Protein AF-A0A524PKX9-F1 (afdb_monomer)

pLDDT: mean 79.68, std 20.18, range [34.0, 98.69]

Mean predicted aligned error: 11.37 Å

Structure (mmCIF, N/CA/C/O backbone):
data_AF-A0A524PKX9-F1
#
_entry.id   AF-A0A524PKX9-F1
#
loop_
_atom_site.group_PDB
_atom_site.id
_atom_site.type_symbol
_atom_site.label_atom_id
_atom_site.label_alt_id
_atom_site.label_comp_id
_atom_site.label_asym_id
_atom_site.label_entity_id
_atom_site.label_seq_id
_atom_site.pdbx_PDB_ins_code
_atom_site.Cartn_x
_atom_site.Cartn_y
_atom_site.Cartn_z
_atom_site.occupancy
_atom_site.B_iso_or_equiv
_atom_site.auth_seq_id
_atom_site.auth_comp_id
_atom_site.auth_asym_id
_atom_site.auth_atom_id
_atom_site.pdbx_PDB_model_num
ATOM 1 N N . MET A 1 1 ? -18.304 6.815 53.676 1.00 39.59 1 MET A N 1
ATOM 2 C CA . MET A 1 1 ? -16.912 6.348 53.510 1.00 39.59 1 MET A CA 1
ATOM 3 C C . MET A 1 1 ? -16.507 6.595 52.067 1.00 39.59 1 MET A C 1
ATOM 5 O O . MET A 1 1 ? -16.960 5.885 51.183 1.00 39.59 1 MET A O 1
ATOM 9 N N . GLN A 1 2 ? -15.767 7.681 51.841 1.00 36.88 2 GLN A N 1
ATOM 10 C CA . GLN A 1 2 ? -15.088 7.990 50.581 1.00 36.88 2 GLN A CA 1
ATOM 11 C C . GLN A 1 2 ? -13.836 7.121 50.473 1.00 36.88 2 GLN A C 1
ATOM 13 O O . GLN A 1 2 ? -13.023 7.148 51.393 1.00 36.88 2 GLN A O 1
ATOM 18 N N . THR A 1 3 ? -13.634 6.446 49.344 1.00 37.59 3 THR A N 1
ATOM 19 C CA . THR A 1 3 ? -12.311 5.946 48.946 1.00 37.59 3 THR A CA 1
ATOM 20 C C . THR A 1 3 ? -12.134 6.052 47.430 1.00 37.59 3 THR A C 1
ATOM 22 O O . THR A 1 3 ? -12.772 5.333 46.670 1.00 37.59 3 THR A O 1
ATOM 25 N N . GLN A 1 4 ? -11.234 6.968 47.056 1.00 36.19 4 GLN A N 1
ATOM 26 C CA . GLN A 1 4 ? -10.283 6.905 45.937 1.00 36.19 4 GLN A CA 1
ATOM 27 C C . GLN A 1 4 ? -10.816 6.949 44.490 1.00 36.19 4 GLN A C 1
ATOM 29 O O . GLN A 1 4 ? -10.890 5.960 43.769 1.00 36.19 4 GLN A O 1
ATOM 34 N N . HIS A 1 5 ? -11.051 8.182 44.033 1.00 37.12 5 HIS A N 1
ATOM 35 C CA . HIS A 1 5 ? -10.968 8.611 42.630 1.00 37.12 5 HIS A CA 1
ATOM 36 C C . HIS A 1 5 ? -9.881 9.691 42.495 1.00 37.12 5 HIS A C 1
ATOM 38 O O . HIS A 1 5 ? -10.136 10.839 42.147 1.00 37.12 5 HIS A O 1
ATOM 44 N N . GLY A 1 6 ? -8.651 9.337 42.852 1.00 37.56 6 GLY A N 1
ATOM 45 C CA . GLY A 1 6 ? -7.500 10.221 42.724 1.00 37.56 6 GLY A CA 1
ATOM 46 C C . GLY A 1 6 ? -6.259 9.372 42.557 1.00 37.56 6 GLY A C 1
ATOM 47 O O . GLY A 1 6 ? -5.876 8.728 43.522 1.00 37.56 6 GLY A O 1
ATOM 48 N N . ASP A 1 7 ? -5.767 9.282 41.316 1.00 34.00 7 ASP A N 1
ATOM 49 C CA . ASP A 1 7 ? -4.347 9.123 40.937 1.00 34.00 7 ASP A CA 1
ATOM 50 C C . ASP A 1 7 ? -4.196 8.687 39.463 1.00 34.00 7 ASP A C 1
ATOM 52 O O . ASP A 1 7 ? -3.572 7.683 39.137 1.00 34.00 7 ASP A O 1
ATOM 56 N N . LEU A 1 8 ? -4.759 9.469 38.530 1.00 35.81 8 LEU A N 1
ATOM 57 C CA . LEU A 1 8 ? -4.414 9.396 37.095 1.00 35.81 8 LEU A CA 1
ATOM 58 C C . LEU A 1 8 ? -3.802 10.705 36.557 1.00 35.81 8 LEU A C 1
ATOM 60 O O . LEU A 1 8 ? -3.539 10.822 35.366 1.00 35.81 8 LEU A O 1
ATOM 64 N N . LEU A 1 9 ? -3.528 11.689 37.424 1.00 36.25 9 LEU A N 1
ATOM 65 C CA . LEU A 1 9 ? -2.965 12.997 37.045 1.00 36.25 9 LEU A CA 1
ATOM 66 C C . LEU A 1 9 ? -1.502 13.188 37.472 1.00 36.25 9 LEU A C 1
ATOM 68 O O . LEU A 1 9 ? -1.053 14.311 37.683 1.00 36.25 9 LEU A O 1
ATOM 72 N N . ALA A 1 10 ? -0.741 12.099 37.571 1.00 36.53 10 ALA A N 1
ATOM 73 C CA . ALA A 1 10 ? 0.694 12.146 37.841 1.00 36.53 10 ALA A CA 1
ATOM 74 C C . ALA A 1 10 ? 1.527 11.626 36.655 1.00 36.53 10 ALA A C 1
ATOM 76 O O . ALA A 1 10 ? 2.550 10.974 36.849 1.00 36.53 10 ALA A O 1
ATOM 77 N N . GLU A 1 11 ? 1.137 11.926 35.409 1.00 40.28 11 GLU A N 1
ATOM 78 C CA . GLU A 1 11 ? 2.111 11.889 34.313 1.00 40.28 11 GLU A CA 1
ATOM 79 C C . GLU A 1 11 ? 3.040 13.103 34.452 1.00 40.28 11 GLU A C 1
ATOM 81 O O . GLU A 1 11 ? 2.686 14.251 34.194 1.00 40.28 11 GLU A O 1
ATOM 86 N N . THR A 1 12 ? 4.243 12.827 34.947 1.00 38.19 12 THR A N 1
ATOM 87 C CA . THR A 1 12 ? 5.342 13.759 35.218 1.00 38.19 12 THR A CA 1
ATOM 88 C C . THR A 1 12 ? 5.480 14.903 34.187 1.00 38.19 12 THR A C 1
ATOM 90 O O . THR A 1 12 ? 5.695 14.623 33.003 1.00 38.19 12 THR A O 1
ATOM 93 N N . PRO A 1 13 ? 5.526 16.185 34.611 1.00 42.34 13 PRO A N 1
ATOM 94 C CA . PRO A 1 13 ? 5.713 17.350 33.729 1.00 42.34 13 PRO A CA 1
ATOM 95 C C . PRO A 1 13 ? 7.101 17.432 33.055 1.00 42.34 13 PRO A C 1
ATOM 97 O O . PRO A 1 13 ? 7.385 18.378 32.324 1.00 42.34 13 PRO A O 1
ATOM 100 N N . GLN A 1 14 ? 7.978 16.444 33.269 1.00 44.09 14 GLN A N 1
ATOM 101 C CA . GLN A 1 14 ? 9.348 16.419 32.746 1.00 44.09 14 GLN A CA 1
ATOM 102 C C . GLN A 1 14 ? 9.483 15.875 31.311 1.00 44.09 14 GLN A C 1
ATOM 104 O O . GLN A 1 14 ? 10.519 16.096 30.691 1.00 44.09 14 GLN A O 1
ATOM 109 N N . ARG A 1 15 ? 8.466 15.205 30.741 1.00 44.97 15 ARG A N 1
ATOM 110 C CA . ARG A 1 15 ? 8.526 14.676 29.354 1.00 44.97 15 ARG A CA 1
ATOM 111 C C . ARG A 1 15 ? 8.045 15.663 28.283 1.00 44.97 15 ARG A C 1
ATOM 113 O O . ARG A 1 15 ? 8.373 15.508 27.110 1.00 44.97 15 ARG A O 1
ATOM 120 N N . LEU A 1 16 ? 7.314 16.699 28.691 1.00 42.78 16 LEU A N 1
ATOM 121 C CA . LEU A 1 16 ? 6.700 17.694 27.806 1.00 42.78 16 LEU A CA 1
ATOM 122 C C . LEU A 1 16 ? 7.718 18.500 26.961 1.00 42.78 16 LEU A C 1
ATOM 124 O O . LEU A 1 16 ? 7.490 18.660 25.762 1.00 42.78 16 LEU A O 1
ATOM 128 N N . PRO A 1 17 ? 8.864 18.952 27.514 1.00 42.62 17 PRO A N 1
ATOM 129 C CA . PRO A 1 17 ? 9.876 19.689 26.750 1.00 42.62 17 PRO A CA 1
ATOM 130 C C . PRO A 1 17 ? 10.556 18.883 25.643 1.00 42.62 17 PRO A C 1
ATOM 132 O O . PRO A 1 17 ? 10.912 19.429 24.603 1.00 42.62 17 PRO A O 1
ATOM 135 N N . VAL A 1 18 ? 10.751 17.586 25.886 1.00 42.91 18 VAL A N 1
ATOM 136 C CA . VAL A 1 18 ? 11.495 16.675 25.003 1.00 42.91 18 VAL A CA 1
ATOM 137 C C . VAL A 1 18 ? 10.651 16.276 23.788 1.00 42.91 18 VAL A C 1
ATOM 139 O O . VAL A 1 18 ? 11.174 16.066 22.699 1.00 42.91 18 VAL A O 1
ATOM 142 N N . LEU A 1 19 ? 9.329 16.208 23.953 1.00 44.22 19 LEU A N 1
ATOM 143 C CA . LEU A 1 19 ? 8.396 15.901 22.866 1.00 44.22 19 LEU A CA 1
ATOM 144 C C . LEU A 1 19 ? 8.107 17.134 21.991 1.00 44.22 19 LEU A C 1
ATOM 146 O O . LEU A 1 19 ? 8.048 17.023 20.766 1.00 44.22 19 LEU A O 1
ATOM 150 N N . LEU A 1 20 ? 8.029 18.322 22.605 1.00 45.47 20 LEU A N 1
ATOM 151 C CA . LEU A 1 20 ? 7.952 19.612 21.906 1.00 45.47 20 LEU A CA 1
ATOM 152 C C . LEU A 1 20 ? 9.174 19.865 21.014 1.00 45.47 20 LEU A C 1
ATOM 154 O O . LEU A 1 20 ? 9.021 20.331 19.883 1.00 45.47 20 LEU A O 1
ATOM 158 N N . SER A 1 21 ? 10.377 19.533 21.493 1.00 45.19 21 SER A N 1
ATOM 159 C CA . SER A 1 21 ? 11.602 19.690 20.708 1.00 45.19 21 SER A CA 1
ATOM 160 C C . SER A 1 21 ? 11.677 18.702 19.543 1.00 45.19 21 SER A C 1
ATOM 162 O O . SER A 1 21 ? 12.098 19.090 18.460 1.00 45.19 21 SER A O 1
ATOM 164 N N . ALA A 1 22 ? 11.194 17.466 19.698 1.00 44.94 22 ALA A N 1
ATOM 165 C CA . ALA A 1 22 ? 11.189 16.475 18.619 1.00 44.94 22 ALA A CA 1
ATOM 166 C C . ALA A 1 22 ? 10.244 16.844 17.456 1.00 44.94 22 ALA A C 1
ATOM 168 O O . ALA A 1 22 ? 10.625 16.739 16.290 1.00 44.94 22 ALA A O 1
ATOM 169 N N . PHE A 1 23 ? 9.025 17.315 17.750 1.00 48.88 23 PHE A N 1
ATOM 170 C CA . PHE A 1 23 ? 8.072 17.757 16.719 1.00 48.88 23 PHE A CA 1
ATOM 171 C C . PHE A 1 23 ? 8.562 19.007 15.977 1.00 48.88 23 PHE A C 1
ATOM 173 O O . PHE A 1 23 ? 8.523 19.066 14.746 1.00 48.88 23 PHE A O 1
ATOM 180 N N . ALA A 1 24 ? 9.079 19.989 16.718 1.00 49.41 24 ALA A N 1
ATOM 181 C CA . ALA A 1 24 ? 9.608 21.207 16.126 1.00 49.41 24 ALA A CA 1
ATOM 182 C C . ALA A 1 24 ? 10.908 20.945 15.329 1.00 49.41 24 ALA A C 1
ATOM 184 O O . ALA A 1 24 ? 11.055 21.498 14.241 1.00 49.41 24 ALA A O 1
ATOM 185 N N . ALA A 1 25 ? 11.784 20.032 15.777 1.00 47.22 25 ALA A N 1
ATOM 186 C CA . ALA A 1 25 ? 12.952 19.586 15.008 1.00 47.22 25 ALA A CA 1
ATOM 187 C C . ALA A 1 25 ? 12.564 18.998 13.644 1.00 47.22 25 ALA A C 1
ATOM 189 O O . ALA A 1 25 ? 13.207 19.308 12.644 1.00 47.22 25 ALA A O 1
ATOM 190 N N . GLY A 1 26 ? 11.492 18.198 13.589 1.00 48.66 26 GLY A N 1
ATOM 191 C CA . GLY A 1 26 ? 10.970 17.639 12.341 1.00 48.66 26 GLY A CA 1
ATOM 192 C C . GLY A 1 26 ? 10.561 18.729 11.350 1.00 48.66 26 GLY A C 1
ATOM 193 O O . GLY A 1 26 ? 11.096 18.781 10.244 1.00 48.66 26 GLY A O 1
ATOM 194 N N . ILE A 1 27 ? 9.688 19.652 11.769 1.00 53.09 27 ILE A N 1
ATOM 195 C CA . ILE A 1 27 ? 9.180 20.751 10.924 1.00 53.09 27 ILE A CA 1
ATOM 196 C C . ILE A 1 27 ? 10.313 21.644 10.403 1.00 53.09 27 ILE A C 1
ATOM 198 O O . ILE A 1 27 ? 10.291 22.078 9.255 1.00 53.09 27 ILE A O 1
ATOM 202 N N . LEU A 1 28 ? 11.329 21.912 11.218 1.00 52.06 28 LEU A N 1
ATOM 203 C CA . LEU A 1 28 ? 12.431 22.785 10.816 1.00 52.06 28 LEU A CA 1
ATOM 204 C C . LEU A 1 28 ? 13.446 22.104 9.919 1.00 52.06 28 LEU A C 1
ATOM 206 O O . LEU A 1 28 ? 13.988 22.758 9.033 1.00 52.06 28 LEU A O 1
ATOM 210 N N . LEU A 1 29 ? 13.656 20.800 10.089 1.00 53.28 29 LEU A N 1
ATOM 211 C CA . LEU A 1 29 ? 14.372 20.011 9.097 1.00 53.28 29 LEU A CA 1
ATOM 212 C C . LEU A 1 29 ? 13.608 20.037 7.759 1.00 53.28 29 LEU A C 1
ATOM 214 O O . LEU A 1 29 ? 14.227 20.152 6.711 1.00 53.28 29 LEU A O 1
ATOM 218 N N . ALA A 1 30 ? 12.269 20.028 7.796 1.00 52.34 30 ALA A N 1
ATOM 219 C CA . ALA A 1 30 ? 11.394 20.109 6.618 1.00 52.34 30 ALA A CA 1
ATOM 220 C C . ALA A 1 30 ? 11.606 21.419 5.858 1.00 52.34 30 ALA A C 1
ATOM 222 O O . ALA A 1 30 ? 11.889 21.420 4.665 1.00 52.34 30 ALA A O 1
ATOM 223 N N . ILE A 1 31 ? 11.528 22.531 6.591 1.00 53.31 31 ILE A N 1
ATOM 224 C CA . ILE A 1 31 ? 11.690 23.885 6.058 1.00 53.31 31 ILE A CA 1
ATOM 225 C C . ILE A 1 31 ? 13.132 24.109 5.583 1.00 53.31 31 ILE A C 1
ATOM 227 O O . ILE A 1 31 ? 13.347 24.705 4.534 1.00 53.31 31 ILE A O 1
ATOM 231 N N . SER A 1 32 ? 14.132 23.610 6.316 1.00 49.41 32 SER A N 1
ATOM 232 C CA . SER A 1 32 ? 15.540 23.736 5.923 1.00 49.41 32 SER A CA 1
ATOM 233 C C . SER A 1 32 ? 15.869 22.974 4.639 1.00 49.41 32 SER A C 1
ATOM 235 O O . SER A 1 32 ? 16.772 23.393 3.922 1.00 49.41 32 SER A O 1
ATOM 237 N N . LEU A 1 33 ? 15.175 21.867 4.362 1.00 51.38 33 LEU A N 1
ATOM 238 C CA . LEU A 1 33 ? 15.375 21.059 3.156 1.00 51.38 33 LEU A CA 1
ATOM 239 C C . LEU A 1 33 ? 14.573 21.590 1.960 1.00 51.38 33 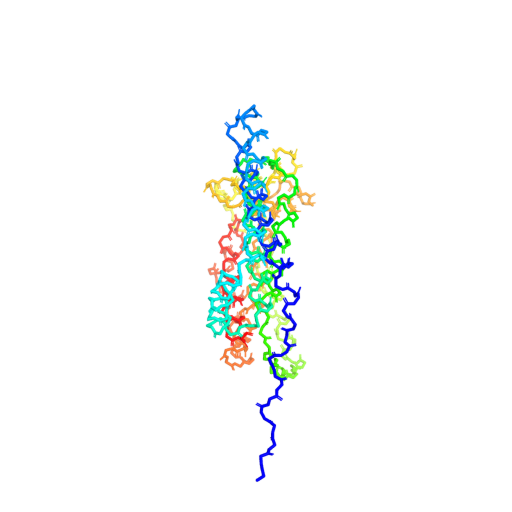LEU A C 1
ATOM 241 O O . LEU A 1 33 ? 15.047 21.508 0.832 1.00 51.38 33 LEU A O 1
ATOM 245 N N . ASP A 1 34 ? 13.403 22.187 2.199 1.00 49.75 34 ASP A N 1
ATOM 246 C CA . ASP A 1 34 ? 12.595 22.843 1.161 1.00 49.75 34 ASP A CA 1
ATOM 247 C C . ASP A 1 34 ? 13.245 24.142 0.650 1.00 49.75 34 ASP A C 1
ATOM 249 O O . ASP A 1 34 ? 13.254 24.430 -0.544 1.00 49.75 34 ASP A O 1
ATOM 253 N N . LEU A 1 35 ? 13.885 24.908 1.540 1.00 48.34 35 LEU A N 1
ATOM 254 C CA . LEU A 1 35 ? 14.583 26.145 1.170 1.00 48.34 35 LEU A CA 1
ATOM 255 C C . LEU A 1 35 ? 15.869 25.906 0.359 1.00 48.34 35 LEU A C 1
ATOM 257 O O . LEU A 1 35 ? 16.284 26.797 -0.384 1.00 48.34 35 LEU A O 1
ATOM 261 N N . ASP A 1 36 ? 16.475 24.718 0.454 1.00 47.22 36 ASP A N 1
ATOM 262 C CA . ASP A 1 36 ? 17.626 24.309 -0.368 1.00 47.22 36 ASP A CA 1
ATOM 263 C C . ASP A 1 36 ? 17.236 24.112 -1.852 1.00 47.22 36 ASP A C 1
ATOM 265 O O . ASP A 1 36 ? 18.063 24.269 -2.751 1.00 47.22 36 ASP A O 1
ATOM 269 N N . GLN A 1 37 ? 15.944 23.884 -2.143 1.00 49.69 37 GLN A N 1
ATOM 270 C CA . GLN A 1 37 ? 15.430 23.663 -3.503 1.00 49.69 37 GLN A CA 1
ATOM 271 C C . GLN A 1 37 ? 15.479 24.899 -4.419 1.00 49.69 37 GLN A C 1
ATOM 273 O O . GLN A 1 37 ? 15.402 24.753 -5.638 1.00 49.69 37 GLN A O 1
ATOM 278 N N . GLN A 1 38 ? 15.602 26.119 -3.881 1.00 52.88 38 GLN A N 1
ATOM 279 C CA . GLN A 1 38 ? 15.479 27.361 -4.668 1.00 52.88 38 GLN A CA 1
ATOM 280 C C . GLN A 1 38 ? 16.818 27.957 -5.150 1.00 52.88 38 GLN A C 1
ATOM 282 O O . GLN A 1 38 ? 16.848 29.078 -5.654 1.00 52.88 38 GLN A O 1
ATOM 287 N N . GLY A 1 39 ? 17.943 27.241 -5.013 1.00 47.62 39 GLY A N 1
ATOM 288 C CA . GLY A 1 39 ? 19.234 27.664 -5.584 1.00 47.62 39 GLY A CA 1
ATOM 289 C C . GLY A 1 39 ? 19.884 28.892 -4.922 1.00 47.62 39 GLY A C 1
ATOM 290 O O . GLY A 1 39 ? 20.847 29.448 -5.446 1.00 47.62 39 GLY A O 1
ATOM 291 N N . LEU A 1 40 ? 19.410 29.311 -3.746 1.00 48.78 40 LEU A N 1
ATOM 292 C CA . LEU A 1 40 ? 19.918 30.463 -2.984 1.00 48.78 40 LEU A CA 1
ATOM 293 C C . LEU A 1 40 ? 20.996 30.063 -1.957 1.00 48.78 40 LEU A C 1
ATOM 295 O O . LEU A 1 40 ? 20.989 30.512 -0.808 1.00 48.78 40 LEU A O 1
ATOM 299 N N . ALA A 1 41 ? 21.950 29.220 -2.370 1.00 46.88 41 ALA A N 1
ATOM 300 C CA . ALA A 1 41 ? 22.969 28.602 -1.504 1.00 46.88 41 ALA A CA 1
ATOM 301 C C . ALA A 1 41 ? 23.783 29.607 -0.654 1.00 46.88 41 ALA A C 1
ATOM 303 O O . ALA A 1 41 ? 24.222 29.288 0.449 1.00 46.88 41 ALA A O 1
ATOM 304 N N . SER A 1 42 ? 23.945 30.855 -1.109 1.00 46.66 42 SER A N 1
ATOM 305 C CA . SER A 1 42 ? 24.688 31.899 -0.382 1.00 46.66 42 SER A CA 1
ATOM 306 C C . SER A 1 42 ? 23.844 32.704 0.619 1.00 46.66 42 SER A C 1
ATOM 308 O O . SER A 1 42 ? 24.393 33.319 1.535 1.00 46.66 42 SER A O 1
ATOM 310 N N . THR A 1 43 ? 22.513 32.688 0.486 1.00 45.59 43 THR A N 1
ATOM 311 C CA . THR A 1 43 ? 21.578 33.308 1.452 1.00 45.59 43 THR A CA 1
ATOM 312 C C . THR A 1 43 ? 21.141 32.294 2.527 1.00 45.59 43 THR A C 1
ATOM 314 O O . THR A 1 43 ? 20.781 32.668 3.646 1.00 45.59 43 THR A O 1
ATOM 317 N N . LEU A 1 44 ? 21.282 30.997 2.218 1.00 45.34 44 LEU A N 1
ATOM 318 C CA . LEU A 1 44 ? 20.902 29.835 3.026 1.00 45.34 44 LEU A CA 1
ATOM 319 C C . LEU A 1 44 ? 21.713 29.627 4.317 1.00 45.34 44 LEU A C 1
ATOM 321 O O . LEU A 1 44 ? 21.130 29.187 5.306 1.00 45.34 44 LEU A O 1
ATOM 325 N N . SER A 1 45 ? 22.997 29.997 4.399 1.00 45.59 45 SER A N 1
ATOM 326 C CA . SER A 1 45 ? 23.770 29.824 5.650 1.00 45.59 45 SER A CA 1
ATOM 327 C C . SER A 1 45 ? 23.336 30.781 6.768 1.00 45.59 45 SER A C 1
ATOM 329 O O . SER A 1 45 ? 23.453 30.463 7.950 1.00 45.59 45 SER A O 1
ATOM 331 N N . ARG A 1 46 ? 22.777 31.944 6.405 1.00 40.81 46 ARG A N 1
ATOM 332 C CA . ARG A 1 46 ? 22.249 32.928 7.362 1.00 40.81 46 ARG A CA 1
ATOM 333 C C . ARG A 1 46 ? 20.782 32.670 7.715 1.00 40.81 46 ARG A C 1
ATOM 335 O O . ARG A 1 46 ? 20.397 32.894 8.859 1.00 40.81 46 ARG A O 1
ATOM 342 N N . ALA A 1 47 ? 19.979 32.158 6.778 1.00 42.31 47 ALA A N 1
ATOM 343 C CA . ALA A 1 47 ? 18.556 31.877 6.992 1.00 42.31 47 ALA A CA 1
ATOM 344 C C . ALA A 1 47 ? 18.293 30.570 7.765 1.00 42.31 47 ALA A C 1
ATOM 346 O O . ALA A 1 47 ? 17.449 30.556 8.658 1.00 42.31 47 ALA A O 1
ATOM 347 N N . SER A 1 48 ? 19.045 29.497 7.497 1.00 43.41 48 SER A N 1
ATOM 348 C CA . SER A 1 48 ? 18.962 28.243 8.270 1.00 43.41 48 SER A CA 1
ATOM 349 C C . SER A 1 48 ? 19.414 28.437 9.725 1.00 43.41 48 SER A C 1
ATOM 351 O O . SER A 1 48 ? 18.753 27.960 10.646 1.00 43.41 48 SER A O 1
ATOM 353 N N . GLY A 1 49 ? 20.463 29.238 9.950 1.00 48.06 49 GLY A N 1
ATOM 354 C CA . GLY A 1 49 ? 20.881 29.682 11.282 1.00 48.06 49 GLY A CA 1
ATOM 355 C C . GLY A 1 49 ? 19.833 30.552 11.985 1.00 48.06 49 GLY A C 1
ATOM 356 O O . GLY A 1 49 ? 19.583 30.364 13.172 1.00 48.06 49 GLY A O 1
ATOM 357 N N . ALA A 1 50 ? 19.162 31.456 11.261 1.00 46.41 50 ALA A N 1
ATOM 358 C CA . ALA A 1 50 ? 18.075 32.271 11.808 1.00 46.41 50 ALA A CA 1
ATOM 359 C C . ALA A 1 50 ? 16.836 31.432 12.166 1.00 46.41 50 ALA A C 1
ATOM 361 O O . ALA A 1 50 ? 16.243 31.651 13.216 1.00 46.41 50 ALA A O 1
ATOM 362 N N . LEU A 1 51 ? 16.475 30.435 11.356 1.00 48.34 51 LEU A N 1
ATOM 363 C CA . LEU A 1 51 ? 15.365 29.517 11.637 1.00 48.34 51 LEU A CA 1
ATOM 364 C C . LEU A 1 51 ? 15.682 28.575 12.806 1.00 48.34 51 LEU A C 1
ATOM 366 O O . LEU A 1 51 ? 14.835 28.381 13.675 1.00 48.34 51 LEU A O 1
ATOM 370 N N . ALA A 1 52 ? 16.916 28.070 12.901 1.00 47.31 52 ALA A N 1
ATOM 371 C CA . ALA A 1 52 ? 17.400 27.320 14.062 1.00 47.31 52 ALA A CA 1
ATOM 372 C C . ALA A 1 52 ? 17.508 28.190 15.335 1.00 47.31 52 ALA A C 1
ATOM 374 O O . ALA A 1 52 ? 17.310 27.701 16.448 1.00 47.31 52 ALA A O 1
ATOM 375 N N . ALA A 1 53 ? 17.770 29.493 15.199 1.00 48.28 53 ALA A N 1
ATOM 376 C CA . ALA A 1 53 ? 17.752 30.443 16.310 1.00 48.28 53 ALA A CA 1
ATOM 377 C C . ALA A 1 53 ? 16.322 30.793 16.750 1.00 48.28 53 ALA A C 1
ATOM 379 O O . ALA A 1 53 ? 16.050 30.829 17.946 1.00 48.28 53 ALA A O 1
ATOM 380 N N . VAL A 1 54 ? 15.387 30.978 15.810 1.00 50.47 54 VAL A N 1
ATOM 381 C CA . VAL A 1 54 ? 13.949 31.136 16.095 1.00 50.47 54 VAL A CA 1
ATOM 382 C C . VAL A 1 54 ? 13.402 29.872 16.760 1.00 50.47 54 VAL A C 1
ATOM 384 O O . VAL A 1 54 ? 12.613 29.960 17.691 1.00 50.47 54 VAL A O 1
ATOM 387 N N . TYR A 1 55 ? 13.882 28.698 16.364 1.00 58.78 55 TYR A N 1
ATOM 388 C CA . TYR A 1 55 ? 13.581 27.410 16.983 1.00 58.78 55 TYR A CA 1
ATOM 389 C C . TYR A 1 55 ? 14.062 27.287 18.424 1.00 58.78 55 TYR A C 1
ATOM 391 O O . TYR A 1 55 ? 13.269 26.980 19.314 1.00 58.78 55 TYR A O 1
ATOM 399 N N . LEU A 1 56 ? 15.346 27.561 18.665 1.00 52.09 56 LEU A N 1
ATOM 400 C CA . LEU A 1 56 ? 15.901 27.618 20.013 1.00 52.09 56 LEU A CA 1
ATOM 401 C C . LEU A 1 56 ? 15.155 28.657 20.846 1.00 52.09 56 LEU A C 1
ATOM 403 O O . LEU A 1 56 ? 14.834 28.380 21.993 1.00 52.09 56 LEU A O 1
ATOM 407 N N . ALA A 1 57 ? 14.800 29.802 20.262 1.00 51.22 57 ALA A N 1
ATOM 408 C CA . ALA A 1 57 ? 14.016 30.830 20.928 1.00 51.22 57 ALA A CA 1
ATOM 409 C C . ALA A 1 57 ? 12.592 30.361 21.248 1.00 51.22 57 ALA A C 1
ATOM 411 O O . ALA A 1 57 ? 12.137 30.612 22.351 1.00 51.22 57 ALA A O 1
ATOM 412 N N . VAL A 1 58 ? 11.892 29.647 20.362 1.00 53.56 58 VAL A N 1
ATOM 413 C CA . VAL A 1 58 ? 10.539 29.118 20.623 1.00 53.56 58 VAL A CA 1
ATOM 414 C C . VAL A 1 58 ? 10.576 27.995 21.658 1.00 53.56 58 VAL A C 1
ATOM 416 O O . VAL A 1 58 ? 9.734 27.977 22.554 1.00 53.56 58 VAL A O 1
ATOM 419 N N . ILE A 1 59 ? 11.576 27.110 21.613 1.00 55.03 59 ILE A N 1
ATOM 420 C CA . ILE A 1 59 ? 11.800 26.092 22.649 1.00 55.03 59 ILE A CA 1
ATOM 421 C C . ILE A 1 59 ? 12.098 26.766 23.985 1.00 55.03 59 ILE A C 1
ATOM 423 O O . ILE A 1 59 ? 11.411 26.489 24.964 1.00 55.03 59 ILE A O 1
ATOM 427 N N . LEU A 1 60 ? 13.053 27.695 24.027 1.00 52.78 60 LEU A N 1
ATOM 428 C CA . LEU A 1 60 ? 13.406 28.437 25.234 1.00 52.78 60 LEU A CA 1
ATOM 429 C C . LEU A 1 60 ? 12.212 29.242 25.752 1.00 52.78 60 LEU A C 1
ATOM 431 O O . LEU A 1 60 ? 11.928 29.187 26.939 1.00 52.78 60 LEU A O 1
ATOM 435 N N . LEU A 1 61 ? 11.444 29.913 24.893 1.00 51.88 61 LEU A N 1
ATOM 436 C CA . LEU A 1 61 ? 10.238 30.653 25.272 1.00 51.88 61 LEU A CA 1
ATOM 437 C C . LEU A 1 61 ? 9.124 29.722 25.761 1.00 51.88 61 LEU A C 1
ATOM 439 O O . LEU A 1 61 ? 8.417 30.086 26.692 1.00 51.88 61 LEU A O 1
ATOM 443 N N . SER A 1 62 ? 8.975 28.522 25.197 1.00 49.09 62 SER A N 1
ATOM 444 C CA . SER A 1 62 ? 8.006 27.521 25.668 1.00 49.09 62 SER A CA 1
ATOM 445 C C . SER A 1 62 ? 8.417 26.877 26.999 1.00 49.09 62 SER A C 1
ATOM 447 O O . SER A 1 62 ? 7.557 26.569 27.823 1.00 49.09 62 SER A O 1
ATOM 449 N N . LEU A 1 63 ? 9.726 26.748 27.242 1.00 54.41 63 LEU A N 1
ATOM 450 C CA . LEU A 1 63 ? 10.319 26.289 28.498 1.00 54.41 63 LEU A CA 1
ATOM 451 C C . LEU A 1 63 ? 10.254 27.358 29.598 1.00 54.41 63 LEU A C 1
ATOM 453 O O . LEU A 1 63 ? 10.014 27.038 30.760 1.00 54.41 63 LEU A O 1
ATOM 457 N N . LEU A 1 64 ? 10.460 28.625 29.232 1.00 50.62 64 LEU A N 1
ATOM 458 C CA . LEU A 1 64 ? 10.503 29.768 30.147 1.00 50.62 64 LEU A CA 1
ATOM 459 C C . LEU A 1 64 ? 9.101 30.331 30.436 1.00 50.62 64 LEU A C 1
ATOM 461 O O . LEU A 1 64 ? 8.843 30.810 31.539 1.00 50.62 64 LEU A O 1
ATOM 465 N N . SER A 1 65 ? 8.166 30.256 29.483 1.00 55.47 65 SER A N 1
ATOM 466 C CA . SER A 1 65 ? 6.802 30.770 29.636 1.00 55.47 65 SER A CA 1
ATOM 467 C C . SER A 1 65 ? 5.829 29.675 30.062 1.00 55.47 65 SER A C 1
ATOM 469 O O . SER A 1 65 ? 5.223 28.975 29.244 1.00 55.47 65 SER A O 1
ATOM 471 N N . ARG A 1 66 ? 5.585 29.600 31.377 1.00 57.03 66 ARG A N 1
ATOM 472 C CA . ARG A 1 66 ? 4.536 28.746 31.966 1.00 57.03 66 ARG A CA 1
ATOM 473 C C . ARG A 1 66 ? 3.158 28.979 31.332 1.00 57.03 66 ARG A C 1
ATOM 475 O O . ARG A 1 66 ? 2.390 28.039 31.182 1.00 57.03 66 ARG A O 1
ATOM 482 N N . SER A 1 67 ? 2.848 30.208 30.913 1.00 55.41 67 SER A N 1
ATOM 483 C CA . SER A 1 67 ? 1.559 30.551 30.288 1.00 55.41 67 SER A CA 1
ATOM 484 C C . SER A 1 67 ? 1.388 29.925 28.896 1.00 55.41 67 SER A C 1
ATOM 486 O O . SER A 1 67 ? 0.329 29.375 28.585 1.00 55.41 67 SER A O 1
ATOM 488 N N . ILE A 1 68 ? 2.441 29.951 28.069 1.00 58.72 68 ILE A N 1
ATOM 489 C CA . ILE A 1 68 ? 2.430 29.364 26.719 1.00 58.72 68 ILE A CA 1
ATOM 490 C C . ILE A 1 68 ? 2.373 27.836 26.806 1.00 58.72 68 ILE A C 1
ATOM 492 O O . ILE A 1 68 ? 1.549 27.218 26.131 1.00 58.72 68 ILE A O 1
ATOM 496 N N . SER A 1 69 ? 3.174 27.243 27.697 1.00 63.06 69 SER A N 1
ATOM 497 C CA . SER A 1 69 ? 3.151 25.803 27.972 1.00 63.06 69 SER A CA 1
ATOM 498 C C . SER A 1 69 ? 1.763 25.328 28.431 1.00 63.06 69 SER A C 1
ATOM 500 O O . SER A 1 69 ? 1.216 24.371 27.880 1.00 63.06 69 SER A O 1
ATOM 502 N N . ASN A 1 70 ? 1.113 26.062 29.342 1.00 66.81 70 ASN A N 1
ATOM 503 C CA . ASN A 1 70 ? -0.232 25.726 29.817 1.00 66.81 70 ASN A CA 1
ATOM 504 C C . ASN A 1 70 ? -1.298 25.814 28.710 1.00 66.81 70 ASN A C 1
ATOM 506 O O . ASN A 1 70 ? -2.173 24.951 28.632 1.00 66.81 70 ASN A O 1
ATOM 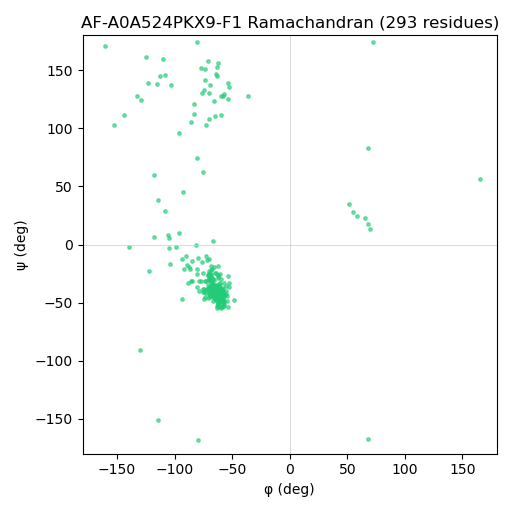510 N N . ARG A 1 71 ? -1.232 26.820 27.823 1.00 70.06 71 ARG A N 1
ATOM 511 C CA . ARG A 1 71 ? -2.169 26.942 26.689 1.00 70.06 71 ARG A CA 1
ATOM 512 C C . ARG A 1 71 ? -2.010 25.806 25.680 1.00 70.06 71 ARG A C 1
ATOM 514 O O . ARG A 1 71 ? -3.015 25.224 25.281 1.00 70.06 71 ARG A O 1
ATOM 521 N N . LEU A 1 72 ? -0.775 25.479 25.293 1.00 67.44 72 LEU A N 1
ATOM 522 C CA . LEU A 1 72 ? -0.473 24.368 24.380 1.00 67.44 72 LEU A CA 1
ATOM 523 C C . LEU A 1 72 ? -0.948 23.033 24.953 1.00 67.44 72 LEU A C 1
ATOM 525 O O . LEU A 1 72 ? -1.632 22.277 24.267 1.00 67.44 72 LEU A O 1
ATOM 529 N N . THR A 1 73 ? -0.678 22.796 26.235 1.00 70.56 73 THR A N 1
ATOM 530 C CA . THR A 1 73 ? -1.146 21.598 26.942 1.00 70.56 73 THR A CA 1
ATOM 531 C C . THR A 1 73 ? -2.673 21.529 26.953 1.00 70.56 73 THR A C 1
ATOM 533 O O . THR A 1 73 ? -3.238 20.478 26.675 1.00 70.56 73 THR A O 1
ATOM 536 N N . GLY A 1 74 ? -3.368 22.651 27.174 1.00 76.44 74 GLY A N 1
ATOM 537 C CA . GLY A 1 74 ? -4.833 22.705 27.125 1.00 76.44 74 GLY A CA 1
ATOM 538 C C . GLY A 1 74 ? -5.438 22.507 25.726 1.00 76.44 74 GLY A C 1
ATOM 539 O O . GLY A 1 74 ? -6.578 22.056 25.610 1.00 76.44 74 GLY A O 1
ATOM 540 N N . VAL A 1 75 ? -4.717 22.841 24.651 1.00 78.06 75 VAL A N 1
ATOM 541 C CA . VAL A 1 75 ? -5.132 22.520 23.271 1.00 78.06 75 VAL A CA 1
ATOM 542 C C . VAL A 1 75 ? -4.915 21.038 22.990 1.00 78.06 75 VAL A C 1
ATOM 544 O O . VAL A 1 75 ? -5.827 20.370 22.514 1.00 78.06 75 VAL A O 1
ATOM 547 N N . LEU A 1 76 ? -3.749 20.504 23.348 1.00 73.62 76 LEU A N 1
ATOM 548 C CA . LEU A 1 76 ? -3.422 19.095 23.143 1.00 73.62 76 LEU A CA 1
ATOM 549 C C . LEU A 1 76 ? -4.299 18.167 23.964 1.00 73.62 76 LEU A C 1
ATOM 551 O O . LEU A 1 76 ? -4.687 17.130 23.458 1.00 73.62 76 LEU A O 1
ATOM 555 N N . HIS A 1 77 ? -4.674 18.559 25.178 1.00 78.56 77 HIS A N 1
ATOM 556 C CA . HIS A 1 77 ? -5.607 17.788 25.989 1.00 78.56 77 HIS A CA 1
ATOM 557 C C . HIS A 1 77 ? -7.016 17.774 25.378 1.00 78.56 77 HIS A C 1
ATOM 559 O O . HIS A 1 77 ? -7.715 16.768 25.459 1.00 78.56 77 HIS A O 1
ATOM 565 N N . ARG A 1 78 ? -7.445 18.876 24.741 1.00 81.56 78 ARG A N 1
ATOM 566 C CA . ARG A 1 78 ? -8.706 18.906 23.984 1.00 81.56 78 ARG A CA 1
ATOM 567 C C . ARG A 1 78 ? -8.636 18.014 22.748 1.00 81.56 78 ARG A C 1
ATOM 569 O O . ARG A 1 78 ? -9.589 17.295 22.466 1.00 81.56 78 ARG A O 1
ATOM 576 N N . LEU A 1 79 ? -7.509 18.039 22.039 1.00 78.56 79 LEU A N 1
ATOM 577 C CA . LEU A 1 79 ? -7.270 17.189 20.872 1.00 78.56 79 LEU A CA 1
ATOM 578 C C . LEU A 1 79 ? -7.182 15.713 21.255 1.00 78.56 79 LEU A C 1
ATOM 580 O O . LEU A 1 79 ? -7.826 14.899 20.611 1.00 78.56 79 LEU A O 1
ATOM 584 N N . SER A 1 80 ? -6.462 15.372 22.322 1.00 80.81 80 SER A N 1
ATOM 585 C CA . SER A 1 80 ? -6.351 14.003 22.822 1.00 80.81 80 SER A CA 1
ATOM 586 C C . SER A 1 80 ? -7.716 13.473 23.255 1.00 80.81 80 SER A C 1
ATOM 588 O O . SER A 1 80 ? -8.083 12.364 22.883 1.00 80.81 80 SER A O 1
ATOM 590 N N . SER A 1 81 ? -8.518 14.287 23.961 1.00 79.69 81 SER A N 1
ATOM 591 C CA . SER A 1 81 ? -9.883 13.901 24.343 1.00 79.69 81 SER A CA 1
ATOM 592 C C . SER A 1 81 ? -10.822 13.769 23.147 1.00 79.69 81 SER A C 1
ATOM 594 O O . SER A 1 81 ? -11.705 12.922 23.166 1.00 79.69 81 SER A O 1
ATOM 596 N N . TRP A 1 82 ? -10.645 14.597 22.113 1.00 80.31 82 TRP A N 1
ATOM 597 C CA . TRP A 1 82 ? -11.446 14.523 20.892 1.00 80.31 82 TRP A CA 1
ATOM 598 C C . TRP A 1 82 ? -11.076 13.306 20.032 1.00 80.31 82 TRP A C 1
ATOM 600 O O . TRP A 1 82 ? -11.960 12.655 19.490 1.00 80.31 82 TRP A O 1
ATOM 610 N N . LEU A 1 83 ? -9.784 12.979 19.947 1.00 77.69 83 LEU A N 1
ATOM 611 C CA . LEU A 1 83 ? -9.255 11.830 19.205 1.00 77.69 83 LEU A CA 1
ATOM 612 C C . LEU A 1 83 ? -9.396 10.497 19.958 1.00 77.69 83 LEU A C 1
ATOM 614 O O . LEU A 1 83 ? -9.145 9.453 19.368 1.00 77.69 83 LEU A O 1
ATOM 618 N N . GLY A 1 84 ? -9.747 10.512 21.248 1.00 76.94 84 GLY A N 1
ATOM 619 C CA . GLY A 1 84 ? -9.835 9.298 22.069 1.00 76.94 84 GLY A CA 1
ATOM 620 C C . GLY A 1 84 ? -8.485 8.617 22.343 1.00 76.94 84 GLY A C 1
ATOM 621 O O . GLY A 1 84 ? -8.451 7.457 22.744 1.00 76.94 84 GLY A O 1
ATOM 622 N N . ILE A 1 85 ? -7.367 9.322 22.147 1.00 79.44 85 ILE A N 1
ATOM 623 C CA . ILE A 1 85 ? -6.003 8.795 22.320 1.00 79.44 85 ILE A CA 1
ATOM 624 C C . ILE A 1 85 ? -5.322 9.407 23.546 1.00 79.44 85 ILE A C 1
ATOM 626 O O . ILE A 1 85 ? -5.692 10.478 24.031 1.00 79.44 85 ILE A O 1
ATOM 630 N N . SER A 1 86 ? -4.282 8.738 24.052 1.00 80.75 86 SER A N 1
ATOM 631 C CA . SER A 1 86 ? -3.490 9.271 25.166 1.00 80.75 86 SER A CA 1
ATOM 632 C C . SER A 1 86 ? -2.807 10.594 24.793 1.00 80.75 86 SER A C 1
ATOM 634 O O . SER A 1 86 ? -2.522 10.869 23.621 1.00 80.75 86 SER A O 1
ATOM 636 N N . LEU A 1 87 ? -2.482 11.417 25.795 1.00 79.69 87 LEU A N 1
ATOM 637 C CA . LEU A 1 87 ? -1.717 12.648 25.574 1.00 79.69 87 LEU A CA 1
ATOM 638 C C . LEU A 1 87 ? -0.352 12.338 24.935 1.00 79.69 87 LEU A C 1
ATOM 640 O O . LEU A 1 87 ? 0.062 13.010 23.992 1.00 79.69 87 LEU A O 1
ATOM 644 N N . THR A 1 88 ? 0.309 11.269 25.389 1.00 76.00 88 THR A N 1
ATOM 645 C CA . THR A 1 88 ? 1.554 10.769 24.789 1.00 76.00 88 THR A CA 1
ATOM 646 C C . THR A 1 88 ? 1.338 10.300 23.342 1.00 76.00 88 THR A C 1
ATOM 648 O O . THR A 1 88 ? 2.136 10.635 22.470 1.00 76.00 88 THR A O 1
ATOM 651 N N . GLY A 1 89 ? 0.242 9.593 23.050 1.00 7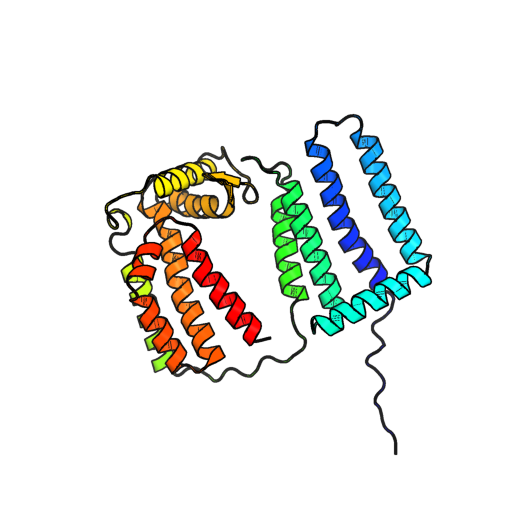8.88 89 GLY A N 1
ATOM 652 C CA . GLY A 1 89 ? -0.121 9.172 21.691 1.00 78.88 89 GLY A CA 1
ATOM 653 C C . GLY A 1 89 ? -0.363 10.353 20.751 1.00 78.88 89 GLY A C 1
ATOM 654 O O . GLY A 1 89 ? 0.117 10.350 19.622 1.00 78.88 89 GLY A O 1
ATOM 655 N N . THR A 1 90 ? -0.991 11.419 21.253 1.00 80.19 90 THR A N 1
ATOM 656 C CA . THR A 1 90 ? -1.202 12.675 20.512 1.00 80.19 90 THR A CA 1
ATOM 657 C C . THR A 1 90 ? 0.130 13.305 20.101 1.00 80.19 90 THR A C 1
ATOM 659 O O . THR A 1 90 ? 0.297 13.709 18.953 1.00 80.19 90 THR A O 1
ATOM 662 N N . TRP A 1 91 ? 1.114 13.341 21.002 1.00 79.38 91 TRP A N 1
ATOM 663 C CA . TRP A 1 91 ? 2.460 13.820 20.676 1.00 79.38 91 TRP A CA 1
ATOM 664 C C . TRP A 1 91 ? 3.144 12.971 19.613 1.00 79.38 91 TRP A C 1
ATOM 666 O O . TRP A 1 91 ? 3.639 13.506 18.625 1.00 79.38 91 TRP A O 1
ATOM 676 N N . VAL A 1 92 ? 3.144 11.653 19.807 1.00 80.50 92 VAL A N 1
ATOM 677 C CA . VAL A 1 92 ? 3.754 10.695 18.879 1.00 80.50 92 VAL A CA 1
ATOM 678 C C . VAL A 1 92 ? 3.120 10.807 17.486 1.00 80.50 92 VAL A C 1
ATOM 680 O O . VAL A 1 92 ? 3.841 10.830 16.491 1.00 80.50 92 VAL A O 1
ATOM 683 N N . LEU A 1 93 ? 1.798 10.986 17.417 1.00 82.25 93 LEU A N 1
ATOM 684 C CA . LEU A 1 93 ? 1.056 11.226 16.181 1.00 82.25 93 LEU A CA 1
ATOM 685 C C . LEU A 1 93 ? 1.547 12.484 15.453 1.00 82.25 93 LEU A C 1
ATOM 687 O O . LEU A 1 93 ? 1.909 12.410 14.279 1.00 82.25 93 LEU A O 1
ATOM 691 N N . PHE A 1 94 ? 1.590 13.632 16.137 1.00 82.56 94 PHE A N 1
ATOM 692 C CA . PHE A 1 94 ? 2.033 14.883 15.518 1.00 82.56 94 PHE A CA 1
ATOM 693 C C . PHE A 1 94 ? 3.512 14.830 15.119 1.00 82.56 94 PHE A C 1
ATOM 695 O O . PHE A 1 94 ? 3.848 15.226 14.006 1.00 82.56 94 PHE A O 1
ATOM 702 N N . SER A 1 95 ? 4.391 14.263 15.953 1.00 78.94 95 SER A N 1
ATOM 703 C CA . SER A 1 95 ? 5.786 13.979 15.582 1.00 78.94 95 SER A CA 1
ATOM 704 C C . SER A 1 95 ? 5.883 13.127 14.317 1.00 78.94 95 SER A C 1
ATOM 706 O O . SER A 1 95 ? 6.720 13.412 13.459 1.00 78.94 95 SER A O 1
ATOM 708 N N . GLY A 1 96 ? 5.000 12.138 14.165 1.00 78.75 96 GLY A N 1
ATOM 709 C CA . GLY A 1 96 ? 4.903 11.326 12.960 1.00 78.75 96 GLY A CA 1
ATOM 710 C C . GLY A 1 96 ? 4.524 12.134 11.722 1.00 78.75 96 GLY A C 1
ATOM 711 O O . GLY A 1 96 ? 5.248 12.095 10.730 1.00 78.75 96 GLY A O 1
ATOM 712 N N . ILE A 1 97 ? 3.461 12.942 11.805 1.00 82.31 97 ILE A N 1
ATOM 713 C CA . ILE A 1 97 ? 3.029 13.842 10.718 1.00 82.31 97 ILE A CA 1
ATOM 714 C C . ILE A 1 97 ? 4.163 14.793 10.316 1.00 82.31 97 ILE A C 1
ATOM 716 O O . ILE A 1 97 ? 4.427 14.970 9.126 1.00 82.31 97 ILE A O 1
ATOM 720 N N . GLY A 1 98 ? 4.865 15.363 11.301 1.00 78.88 98 GLY A N 1
ATOM 721 C CA . GLY A 1 98 ? 6.038 16.203 11.076 1.00 78.88 98 GLY A CA 1
ATOM 722 C C . GLY A 1 98 ? 7.115 15.466 10.282 1.00 78.88 98 GLY A C 1
ATOM 723 O O . GLY A 1 98 ? 7.515 15.941 9.226 1.00 78.88 98 GLY A O 1
ATOM 724 N N . CYS A 1 99 ? 7.522 14.273 10.727 1.00 79.62 99 CYS A N 1
ATOM 725 C CA . CYS A 1 99 ? 8.531 13.460 10.036 1.00 79.62 99 CYS A CA 1
ATOM 726 C C . CYS A 1 99 ? 8.112 13.080 8.606 1.00 79.62 99 CYS A C 1
ATOM 728 O O . CYS A 1 99 ? 8.942 13.131 7.699 1.00 79.62 99 CYS A O 1
ATOM 730 N N . THR A 1 100 ? 6.837 12.751 8.375 1.00 82.56 100 THR A N 1
ATOM 731 C CA . THR A 1 100 ? 6.306 12.451 7.035 1.00 82.56 100 THR A CA 1
ATOM 732 C C . THR A 1 100 ? 6.358 13.671 6.114 1.00 82.56 100 THR A C 1
ATOM 734 O O . THR A 1 100 ? 6.791 13.546 4.965 1.00 82.56 100 THR A O 1
ATOM 737 N N . ALA A 1 101 ? 5.958 14.850 6.600 1.00 81.62 101 ALA A N 1
ATOM 738 C CA . ALA A 1 101 ? 6.025 16.094 5.834 1.00 81.62 101 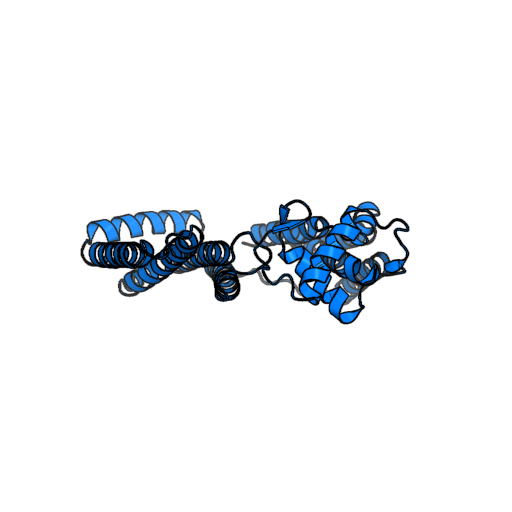ALA A CA 1
ATOM 739 C C . ALA A 1 101 ? 7.477 16.441 5.474 1.00 81.62 101 ALA A C 1
ATOM 741 O O . ALA A 1 101 ? 7.787 16.709 4.315 1.00 81.62 101 ALA A O 1
ATOM 742 N N . THR A 1 102 ? 8.386 16.331 6.443 1.00 79.88 102 THR A N 1
ATOM 743 C CA . THR A 1 102 ? 9.827 16.504 6.245 1.00 79.88 102 THR A CA 1
ATOM 744 C C . THR A 1 102 ? 10.399 15.534 5.237 1.00 79.88 102 THR A C 1
ATOM 746 O O . THR A 1 102 ? 11.109 15.963 4.336 1.00 79.88 102 THR A O 1
ATOM 749 N N . GLY A 1 103 ? 10.084 14.244 5.358 1.00 80.50 103 GLY A N 1
ATOM 750 C CA . GLY A 1 103 ? 10.544 13.234 4.413 1.00 80.50 103 GLY A CA 1
ATOM 751 C C . GLY A 1 103 ? 10.086 13.534 2.986 1.00 80.50 103 GLY A C 1
ATOM 752 O O . GLY A 1 103 ? 10.868 13.404 2.051 1.00 80.50 103 GLY A O 1
ATOM 753 N N . SER A 1 104 ? 8.853 14.022 2.829 1.00 81.94 104 SER A N 1
ATOM 754 C CA . SER A 1 104 ? 8.282 14.379 1.524 1.00 81.94 104 SER A CA 1
ATOM 755 C C . SER A 1 104 ? 8.958 15.612 0.910 1.00 81.94 104 SER A C 1
ATOM 757 O O . SER A 1 104 ? 9.333 15.588 -0.258 1.00 81.94 104 SER A O 1
ATOM 759 N N . LEU A 1 105 ? 9.188 16.669 1.698 1.00 81.75 105 LEU A N 1
ATOM 760 C CA . LEU A 1 105 ? 9.915 17.863 1.238 1.00 81.75 105 LEU A CA 1
ATOM 761 C C . LEU A 1 105 ? 11.383 17.547 0.915 1.00 81.75 105 LEU A C 1
ATOM 763 O O . LEU A 1 105 ? 11.915 17.995 -0.099 1.00 81.75 105 LEU A O 1
ATOM 767 N N . ALA A 1 106 ? 12.014 16.705 1.736 1.00 80.12 106 ALA A N 1
ATOM 768 C CA . ALA A 1 106 ? 13.377 16.219 1.548 1.00 80.12 106 ALA A CA 1
ATOM 769 C C . ALA A 1 106 ? 13.550 15.359 0.287 1.00 80.12 106 ALA A C 1
ATOM 771 O O . ALA A 1 106 ? 14.663 15.227 -0.221 1.00 80.12 106 ALA A O 1
ATOM 772 N N . ALA A 1 107 ? 12.476 14.733 -0.196 1.00 85.50 107 ALA A N 1
ATOM 773 C CA . ALA A 1 107 ? 12.519 13.940 -1.414 1.00 85.50 107 ALA A CA 1
ATOM 774 C C . ALA A 1 107 ? 12.567 14.816 -2.670 1.00 85.50 107 ALA A C 1
ATOM 776 O O . ALA A 1 107 ? 13.283 14.488 -3.615 1.00 85.50 107 ALA A O 1
ATOM 777 N N . GLY A 1 108 ? 11.835 15.934 -2.664 1.00 84.31 108 GLY A N 1
ATOM 778 C CA . GLY A 1 108 ? 11.604 16.762 -3.845 1.00 84.31 108 GLY A CA 1
ATOM 779 C C . GLY A 1 108 ? 10.644 16.117 -4.853 1.00 84.31 108 GLY A C 1
ATOM 780 O O . GLY A 1 108 ? 10.211 14.975 -4.699 1.00 84.31 108 GLY A O 1
ATOM 781 N N . GLY A 1 109 ? 10.298 16.862 -5.907 1.00 82.88 109 GLY A N 1
ATOM 782 C CA . GLY A 1 109 ? 9.340 16.414 -6.931 1.00 82.88 109 GLY A CA 1
ATOM 783 C C . GLY A 1 109 ? 9.948 15.659 -8.120 1.00 82.88 109 GLY A C 1
ATOM 784 O O . GLY A 1 109 ? 9.209 15.112 -8.937 1.00 82.88 109 GLY A O 1
ATOM 785 N N . GLY A 1 110 ? 11.278 15.647 -8.247 1.00 87.06 110 GLY A N 1
ATOM 786 C CA . GLY A 1 110 ? 11.985 15.073 -9.394 1.00 87.06 110 GLY A CA 1
ATOM 787 C C . GLY A 1 110 ? 12.148 13.545 -9.341 1.00 87.06 110 GLY A C 1
ATOM 788 O O . GLY A 1 110 ? 11.845 12.918 -8.327 1.00 87.06 110 GLY A O 1
ATOM 789 N N . PRO A 1 111 ? 12.679 12.926 -10.413 1.00 91.44 111 PRO A N 1
ATOM 790 C CA . PRO A 1 111 ? 12.983 11.489 -10.451 1.00 91.44 111 PRO A CA 1
ATOM 791 C C . PRO A 1 111 ? 14.130 11.091 -9.508 1.00 91.44 111 PRO A C 1
ATOM 793 O O . PRO A 1 111 ? 14.241 9.927 -9.119 1.00 91.44 111 PRO A O 1
ATOM 796 N N . ARG A 1 112 ? 14.975 12.056 -9.132 1.00 93.06 112 ARG A N 1
ATOM 797 C CA . ARG A 1 112 ? 16.066 11.873 -8.179 1.00 93.06 112 ARG A CA 1
ATOM 798 C C . ARG A 1 112 ? 15.716 12.453 -6.827 1.00 93.06 112 ARG A C 1
ATOM 800 O O . ARG A 1 112 ? 15.168 13.552 -6.755 1.00 93.06 112 ARG A O 1
ATOM 807 N N . VAL A 1 113 ? 16.043 11.709 -5.782 1.00 89.88 113 VAL A N 1
ATOM 808 C CA . VAL A 1 113 ? 15.866 12.141 -4.405 1.00 89.88 113 VAL A CA 1
ATOM 809 C C . VAL A 1 113 ? 16.860 13.258 -4.095 1.00 89.88 113 VAL A C 1
ATOM 811 O O . VAL A 1 113 ? 18.052 13.131 -4.371 1.00 89.88 113 VAL A O 1
ATOM 814 N N . LEU A 1 114 ? 16.383 14.362 -3.520 1.00 86.31 114 LEU A N 1
ATOM 815 C CA . LEU A 1 114 ? 17.269 15.465 -3.130 1.00 86.31 114 LEU A CA 1
ATOM 816 C C . LEU A 1 114 ? 18.103 15.107 -1.898 1.00 86.31 114 LEU A C 1
ATOM 818 O O . LEU A 1 114 ? 19.300 15.381 -1.845 1.00 86.31 114 LEU A O 1
ATOM 822 N N . ASN A 1 115 ? 17.478 14.462 -0.912 1.00 83.69 115 ASN A N 1
ATOM 823 C CA . ASN A 1 115 ? 18.139 14.036 0.311 1.00 83.69 115 ASN A CA 1
ATOM 824 C C . ASN A 1 115 ? 17.800 12.579 0.652 1.00 83.69 115 ASN A C 1
ATOM 826 O O . ASN A 1 115 ? 16.633 12.201 0.781 1.00 83.69 115 ASN A O 1
ATOM 830 N N . GLN A 1 116 ? 18.833 11.764 0.874 1.00 85.12 116 GLN A N 1
ATOM 831 C CA . GLN A 1 116 ? 18.708 10.346 1.230 1.00 85.12 116 GLN A CA 1
ATOM 832 C C . GLN A 1 116 ? 17.977 10.108 2.564 1.00 85.12 116 GLN A C 1
ATOM 834 O O . GLN A 1 116 ? 17.469 9.013 2.795 1.00 85.12 116 GLN A O 1
ATOM 839 N N . LEU A 1 117 ? 17.873 11.124 3.429 1.00 82.25 117 LEU A N 1
ATOM 840 C CA . LEU A 1 117 ? 17.092 11.066 4.670 1.00 82.25 117 LEU A CA 1
ATOM 841 C C . LEU A 1 117 ? 15.575 11.089 4.440 1.00 82.25 117 LEU A C 1
ATOM 843 O O . LEU A 1 117 ? 14.828 10.767 5.362 1.00 82.25 117 LEU A O 1
ATOM 847 N N . SER A 1 118 ? 15.111 11.430 3.236 1.00 85.06 118 SER A N 1
ATOM 848 C CA . SER A 1 118 ? 13.684 11.497 2.896 1.00 85.06 118 SER A CA 1
ATOM 849 C C . SER A 1 118 ? 12.924 10.211 3.223 1.00 85.06 118 SER A C 1
ATOM 851 O O . SER A 1 118 ? 11.945 10.242 3.970 1.00 85.06 118 SER A O 1
ATOM 853 N N . LEU A 1 119 ? 13.402 9.071 2.719 1.00 88.00 119 LEU A N 1
ATOM 854 C CA . LEU A 1 119 ? 12.760 7.774 2.899 1.00 88.00 119 LEU A CA 1
ATOM 855 C C . LEU A 1 119 ? 12.788 7.306 4.369 1.00 88.00 119 LEU A C 1
ATOM 857 O O . LEU A 1 119 ? 11.720 6.967 4.882 1.00 88.00 119 LEU A O 1
ATOM 861 N N . PRO A 1 120 ? 13.927 7.335 5.098 1.00 87.81 120 PRO A N 1
ATOM 862 C CA . PRO A 1 120 ? 13.946 7.044 6.532 1.00 87.81 120 PRO A CA 1
ATOM 863 C C . PRO A 1 120 ? 12.997 7.921 7.357 1.00 87.81 120 PRO A C 1
ATOM 865 O O . PRO A 1 120 ? 12.304 7.404 8.231 1.00 87.81 120 PRO A O 1
ATOM 868 N N . LEU A 1 121 ? 12.932 9.229 7.078 1.00 82.75 121 LEU A N 1
ATOM 869 C CA . LEU A 1 121 ? 12.042 10.156 7.785 1.00 82.75 121 LEU A CA 1
ATOM 870 C C . LEU A 1 121 ? 10.573 9.878 7.485 1.00 82.75 121 LEU A C 1
ATOM 872 O O . LEU A 1 121 ? 9.744 9.904 8.393 1.00 82.75 121 LEU A O 1
ATOM 876 N N . TRP A 1 122 ? 10.254 9.559 6.233 1.00 89.62 122 TRP A N 1
ATOM 877 C CA . TRP A 1 122 ? 8.905 9.181 5.841 1.00 89.62 122 TRP A CA 1
ATOM 878 C C . TRP A 1 122 ? 8.463 7.875 6.514 1.00 89.62 122 TRP A C 1
ATOM 880 O O . TRP A 1 122 ? 7.387 7.841 7.109 1.00 89.62 122 TRP A O 1
ATOM 890 N N . ILE A 1 123 ? 9.315 6.839 6.517 1.00 91.56 123 ILE A N 1
ATOM 891 C CA . ILE A 1 123 ? 9.054 5.563 7.209 1.00 91.56 123 ILE A CA 1
ATOM 892 C C . ILE A 1 123 ? 8.873 5.793 8.712 1.00 91.56 123 ILE A C 1
ATOM 894 O O . ILE A 1 123 ? 7.906 5.303 9.297 1.00 91.56 123 ILE A O 1
ATOM 898 N N . LEU A 1 124 ? 9.773 6.557 9.340 1.00 84.38 124 LEU A N 1
ATOM 899 C CA . LEU A 1 124 ? 9.667 6.908 10.755 1.00 84.38 124 LEU A CA 1
ATOM 900 C C . LEU A 1 124 ? 8.348 7.632 11.039 1.00 84.38 124 LEU A C 1
ATOM 902 O O . LEU A 1 124 ? 7.667 7.300 12.006 1.00 84.38 124 LEU A O 1
ATOM 906 N N . GLY A 1 125 ? 7.961 8.573 10.178 1.00 82.62 125 GLY A N 1
ATOM 907 C CA . GLY A 1 125 ? 6.699 9.292 10.281 1.00 82.62 125 GLY A CA 1
ATOM 908 C C . GLY A 1 125 ? 5.487 8.365 10.255 1.00 82.62 125 GLY A C 1
ATOM 909 O O . GLY A 1 125 ? 4.661 8.421 11.164 1.00 82.62 125 GLY A O 1
ATOM 910 N N . VAL A 1 126 ? 5.432 7.438 9.293 1.00 89.62 126 VAL A N 1
ATOM 911 C CA . VAL A 1 126 ? 4.371 6.418 9.203 1.00 89.62 126 VAL A CA 1
ATOM 912 C C . VAL A 1 126 ? 4.320 5.558 10.470 1.00 89.62 126 VAL A C 1
ATOM 914 O O . VAL A 1 126 ? 3.245 5.360 11.036 1.00 89.62 126 VAL A O 1
ATOM 917 N N . VAL A 1 127 ? 5.469 5.079 10.958 1.00 87.56 127 VAL A N 1
ATOM 918 C CA . VAL A 1 127 ? 5.548 4.265 12.184 1.00 87.56 127 VAL A CA 1
ATOM 919 C C . VAL A 1 127 ? 5.033 5.041 13.395 1.00 87.56 127 VAL A C 1
ATOM 921 O O . VAL A 1 127 ? 4.229 4.515 14.163 1.00 87.56 127 VAL A O 1
ATOM 924 N N . LEU A 1 128 ? 5.456 6.293 13.562 1.00 82.12 128 LEU A N 1
ATOM 925 C CA . LEU A 1 128 ? 5.013 7.143 14.664 1.00 82.12 128 LEU A CA 1
ATOM 926 C C . LEU A 1 128 ? 3.513 7.441 14.577 1.00 82.12 128 LEU A C 1
ATOM 928 O O . LEU A 1 128 ? 2.831 7.331 15.587 1.00 82.12 128 LEU A O 1
ATOM 932 N N . VAL A 1 129 ? 2.961 7.717 13.392 1.00 86.06 129 VAL A N 1
ATOM 933 C CA . VAL A 1 129 ? 1.505 7.879 13.223 1.00 86.06 129 VAL A CA 1
ATOM 934 C C . VAL A 1 129 ? 0.764 6.624 13.692 1.00 86.06 129 VAL A C 1
ATOM 936 O O . VAL A 1 129 ? -0.145 6.720 14.515 1.00 86.06 129 VAL A O 1
ATOM 939 N N . VAL A 1 130 ? 1.193 5.436 13.255 1.00 85.12 130 VAL A N 1
ATOM 940 C CA . VAL A 1 130 ? 0.574 4.160 13.659 1.00 85.12 130 VAL A CA 1
ATOM 941 C C . VAL A 1 130 ? 0.692 3.915 15.166 1.00 85.12 130 VAL A C 1
ATOM 943 O O . VAL A 1 130 ? -0.242 3.401 15.778 1.00 85.12 130 VAL A O 1
ATOM 946 N N . LEU A 1 131 ? 1.823 4.262 15.785 1.00 83.06 131 LEU A N 1
ATOM 947 C CA . LEU A 1 131 ? 2.019 4.123 17.231 1.00 83.06 131 LEU A CA 1
ATOM 948 C C . LEU A 1 131 ? 1.192 5.137 18.033 1.00 83.06 131 LEU A C 1
ATOM 950 O O . LEU A 1 131 ? 0.672 4.784 19.089 1.00 83.06 131 LEU A O 1
ATOM 954 N N . GLY A 1 132 ? 1.060 6.367 17.535 1.00 80.19 132 GLY A N 1
ATOM 955 C CA . GLY A 1 132 ? 0.315 7.447 18.181 1.00 80.19 132 GLY A CA 1
ATOM 956 C C . GLY A 1 132 ? -1.198 7.232 18.173 1.00 80.19 132 GLY A C 1
ATOM 957 O O . GLY A 1 132 ? -1.875 7.656 19.107 1.00 80.19 132 GLY A O 1
ATOM 958 N N . LEU A 1 133 ? -1.711 6.519 17.165 1.00 79.19 133 LEU A N 1
ATOM 959 C CA . LEU A 1 133 ? -3.126 6.154 17.028 1.00 79.19 133 LEU A CA 1
ATOM 960 C C . LEU A 1 133 ? -3.544 4.928 17.852 1.00 79.19 133 LEU A C 1
ATOM 962 O O . LEU A 1 133 ? -4.704 4.533 17.800 1.00 79.19 133 LEU A O 1
ATOM 966 N N . ARG A 1 134 ? -2.639 4.290 18.605 1.00 74.50 134 ARG A N 1
ATOM 967 C CA . ARG A 1 134 ? -3.013 3.131 19.427 1.00 74.50 134 ARG A CA 1
ATOM 968 C C . ARG A 1 134 ? -3.884 3.574 20.606 1.00 74.50 134 ARG A C 1
ATOM 970 O O . ARG A 1 134 ? -3.385 4.173 21.560 1.00 74.50 134 ARG A O 1
ATOM 977 N N . SER A 1 135 ? -5.172 3.245 20.533 1.00 61.22 135 SER A N 1
ATOM 978 C CA . SER A 1 135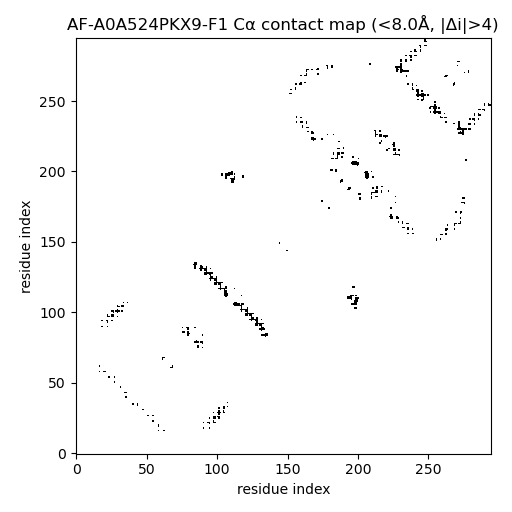 ? -6.145 3.423 21.613 1.00 61.22 135 SER A CA 1
ATOM 979 C C . SER A 1 135 ? -5.804 2.575 22.846 1.00 61.22 135 SER A C 1
ATOM 981 O O . SER A 1 135 ? -5.163 1.527 22.753 1.00 61.22 135 SER A O 1
ATOM 983 N N . ILE A 1 136 ? -6.238 3.047 24.020 1.00 55.44 136 ILE A N 1
ATOM 984 C CA . ILE A 1 136 ? -6.049 2.387 25.328 1.00 55.44 136 ILE A CA 1
ATOM 985 C C . ILE A 1 136 ? -7.008 1.192 25.498 1.00 55.44 136 ILE A C 1
ATOM 987 O O . ILE A 1 136 ? -6.811 0.357 26.382 1.00 55.44 136 ILE A O 1
ATOM 991 N N . GLU A 1 137 ? -8.044 1.078 24.663 1.00 55.44 137 GLU A N 1
ATOM 992 C CA . GLU A 1 137 ? -9.081 0.077 24.880 1.00 55.44 137 GLU A CA 1
ATOM 993 C C . GLU A 1 137 ? -8.622 -1.352 24.537 1.00 55.44 137 GLU A C 1
ATOM 995 O O . GLU A 1 137 ? -8.021 -1.602 23.486 1.00 55.44 137 GLU A O 1
ATOM 1000 N N . PRO A 1 138 ? -8.890 -2.321 25.431 1.00 51.62 138 PRO A N 1
ATOM 1001 C CA . PRO A 1 138 ? -8.515 -3.704 25.217 1.00 51.62 138 PRO A CA 1
ATOM 1002 C C . PRO A 1 138 ? -9.297 -4.275 24.036 1.00 51.62 138 PRO A C 1
ATOM 1004 O O . PRO A 1 138 ? -10.526 -4.306 24.017 1.00 51.62 138 PRO A O 1
ATOM 1007 N N . THR A 1 139 ? -8.547 -4.781 23.061 1.00 56.12 139 THR A N 1
ATOM 1008 C CA . THR A 1 139 ? -9.086 -5.503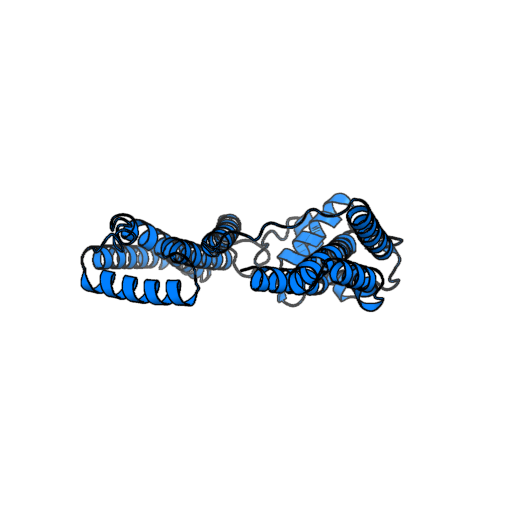 21.911 1.00 56.12 139 THR A CA 1
ATOM 1009 C C . THR A 1 139 ? -9.971 -6.654 22.385 1.00 56.12 139 THR A C 1
ATOM 1011 O O . THR A 1 139 ? -9.556 -7.505 23.177 1.00 56.12 139 THR A O 1
ATOM 1014 N N . SER A 1 140 ? -11.211 -6.676 21.895 1.00 59.22 140 SER A N 1
ATOM 1015 C CA . SER A 1 140 ? -12.148 -7.766 22.143 1.00 59.22 140 SER A CA 1
ATOM 1016 C C . SER A 1 140 ? -11.503 -9.106 21.769 1.00 59.22 140 SER A C 1
ATOM 1018 O O . SER A 1 140 ? -10.823 -9.234 20.746 1.00 59.22 140 SER A O 1
ATOM 1020 N N . ARG A 1 141 ? -11.671 -10.116 22.633 1.00 57.44 141 ARG A N 1
ATOM 1021 C CA . ARG A 1 141 ? -11.165 -11.469 22.372 1.00 57.44 141 ARG A CA 1
ATOM 1022 C C . ARG A 1 141 ? -11.804 -11.989 21.091 1.00 57.44 141 ARG A C 1
ATOM 1024 O O . ARG A 1 141 ? -12.999 -12.281 21.066 1.00 57.44 141 ARG A O 1
ATOM 1031 N N . GLU A 1 142 ? -10.998 -12.137 20.043 1.00 66.88 142 GLU A N 1
ATOM 1032 C CA . GLU A 1 142 ? -11.438 -12.838 18.849 1.00 66.88 142 GLU A CA 1
ATOM 1033 C C . GLU A 1 142 ? -11.817 -14.271 19.225 1.00 66.88 142 GLU A C 1
ATOM 1035 O O . GLU A 1 142 ? -11.052 -15.011 19.846 1.00 66.88 142 GLU A O 1
ATOM 1040 N N . THR A 1 143 ? -13.019 -14.681 18.838 1.00 68.94 143 THR A N 1
ATOM 1041 C CA . THR A 1 143 ? -13.397 -16.087 18.891 1.00 68.94 143 THR A CA 1
ATOM 1042 C C . THR A 1 143 ? -12.482 -16.874 17.942 1.00 68.94 143 THR A C 1
ATOM 1044 O O . THR A 1 143 ? -12.117 -16.378 16.872 1.00 68.94 143 THR A O 1
ATOM 1047 N N . SER A 1 144 ? -12.120 -18.111 18.299 1.00 78.12 144 SER A N 1
ATOM 1048 C CA . SER A 1 144 ? -11.278 -18.978 17.456 1.00 78.12 144 SER A CA 1
ATOM 1049 C C . SER A 1 144 ? -12.029 -19.440 16.200 1.00 78.12 144 SER A C 1
ATOM 1051 O O . SER A 1 144 ? -13.227 -19.748 16.269 1.00 78.12 144 SER A O 1
ATOM 1053 N N . ALA A 1 145 ? -11.371 -19.422 15.038 1.00 81.56 145 ALA A N 1
ATOM 1054 C CA . ALA A 1 145 ? -11.940 -19.885 13.770 1.00 81.56 145 ALA A CA 1
ATOM 1055 C C . ALA A 1 145 ? -12.031 -21.417 13.736 1.00 81.56 145 ALA A C 1
ATOM 1057 O O . ALA A 1 145 ? -11.132 -22.100 14.219 1.00 81.56 145 ALA A O 1
ATOM 1058 N N . SER A 1 146 ? -13.105 -21.970 13.159 1.00 90.88 146 SER A N 1
ATOM 1059 C CA . SER A 1 146 ? -13.162 -23.420 12.940 1.00 90.88 146 SER A CA 1
ATOM 1060 C C . SER A 1 146 ? -12.231 -23.820 11.793 1.00 90.88 146 SER A C 1
ATOM 1062 O O . SER A 1 146 ? -12.032 -23.047 10.852 1.00 90.88 146 SER A O 1
ATOM 1064 N N . SER A 1 147 ? -11.699 -25.044 11.823 1.00 93.19 147 SER A N 1
ATOM 1065 C CA . SER A 1 147 ? -10.822 -25.554 10.758 1.00 93.19 147 SER A CA 1
ATOM 1066 C C . SER A 1 147 ? -11.482 -25.483 9.378 1.00 93.19 147 SER A C 1
ATOM 1068 O O . SER A 1 147 ? -10.827 -25.143 8.398 1.00 93.19 147 SER A O 1
ATOM 1070 N N . THR A 1 148 ? -12.798 -25.707 9.304 1.00 94.12 148 THR A N 1
ATOM 1071 C CA . THR A 1 148 ? -13.580 -25.579 8.066 1.00 94.12 148 THR A CA 1
ATOM 1072 C C . THR A 1 148 ? -13.613 -24.143 7.544 1.00 94.12 148 THR A C 1
ATOM 1074 O O . THR A 1 148 ? -13.487 -23.932 6.343 1.00 94.12 148 THR A O 1
ATOM 1077 N N . GLN A 1 149 ? -13.753 -23.144 8.423 1.00 93.62 149 GLN A N 1
ATOM 1078 C CA . GLN A 1 149 ? -13.740 -21.730 8.025 1.00 93.62 149 GLN A CA 1
ATOM 1079 C C . GLN A 1 149 ? -12.359 -21.297 7.529 1.00 93.62 149 GLN A C 1
ATOM 1081 O O . GLN A 1 149 ? -12.265 -20.556 6.554 1.00 93.62 149 GLN A O 1
ATOM 1086 N N . ILE A 1 150 ? -11.296 -21.782 8.174 1.00 95.38 150 ILE A N 1
ATOM 1087 C CA . ILE A 1 150 ? -9.918 -21.526 7.742 1.00 95.38 150 ILE A CA 1
ATOM 1088 C C . ILE A 1 150 ? -9.679 -22.151 6.365 1.00 95.38 150 ILE A C 1
ATOM 1090 O O . ILE A 1 150 ? -9.197 -21.468 5.466 1.00 95.38 150 ILE A O 1
ATOM 1094 N N . LEU A 1 151 ? -10.071 -23.414 6.174 1.00 97.44 151 LEU A N 1
ATOM 1095 C CA . LEU A 1 151 ? -9.958 -24.091 4.883 1.00 97.44 151 LEU A CA 1
ATOM 1096 C C . LEU A 1 151 ? -10.744 -23.356 3.789 1.00 97.44 151 LEU A C 1
ATOM 1098 O O . LEU A 1 151 ? -10.207 -23.125 2.711 1.00 97.44 151 LEU A O 1
ATOM 1102 N N . ALA A 1 152 ? -11.981 -22.939 4.072 1.00 97.56 152 ALA A N 1
ATOM 1103 C CA . ALA A 1 152 ? -12.791 -22.170 3.130 1.00 97.56 152 ALA A CA 1
ATOM 1104 C C . ALA A 1 152 ? -12.109 -20.851 2.736 1.00 97.56 152 ALA A C 1
ATOM 1106 O O . ALA A 1 152 ? -12.047 -20.525 1.555 1.00 97.56 152 ALA A O 1
ATOM 1107 N N . LEU A 1 153 ? -11.549 -20.119 3.704 1.00 97.69 153 LEU A N 1
ATOM 1108 C CA . LEU A 1 153 ? -10.816 -18.884 3.436 1.00 97.69 153 LEU A CA 1
ATOM 1109 C C . LEU A 1 153 ? -9.577 -19.128 2.567 1.00 97.69 153 LEU A C 1
ATOM 1111 O O . LEU A 1 153 ? -9.354 -18.386 1.613 1.00 97.69 153 LEU A O 1
ATOM 1115 N N . ILE A 1 154 ? -8.796 -20.170 2.870 1.00 98.25 154 ILE A N 1
ATOM 1116 C CA . ILE A 1 154 ? -7.627 -20.556 2.069 1.00 98.25 154 ILE A CA 1
ATOM 1117 C C . ILE A 1 154 ? -8.062 -20.842 0.632 1.00 98.25 154 ILE A C 1
ATOM 1119 O O . ILE A 1 154 ? -7.498 -20.263 -0.288 1.00 98.25 154 ILE A O 1
ATOM 1123 N N . LEU A 1 155 ? -9.105 -21.653 0.431 1.00 98.44 155 LEU A N 1
ATOM 1124 C CA . LEU A 1 155 ? -9.615 -21.976 -0.904 1.00 98.44 155 LEU A CA 1
ATOM 1125 C C . LEU A 1 155 ? -10.102 -20.734 -1.662 1.00 98.44 155 LEU A C 1
ATOM 1127 O O . LEU A 1 155 ? -9.807 -20.597 -2.846 1.00 98.44 155 LEU A O 1
ATOM 1131 N N . ILE A 1 156 ? -10.796 -19.811 -0.991 1.00 98.69 156 ILE A N 1
ATOM 1132 C CA . ILE A 1 156 ? -11.255 -18.546 -1.584 1.00 98.69 156 ILE A CA 1
ATOM 1133 C C . ILE A 1 156 ? -10.066 -17.685 -2.026 1.00 98.69 156 ILE A C 1
ATOM 1135 O O . ILE A 1 156 ? -10.056 -17.182 -3.150 1.00 98.69 156 ILE A O 1
ATOM 1139 N N . ILE A 1 157 ? -9.053 -17.524 -1.169 1.00 98.62 157 ILE A N 1
ATOM 1140 C CA . ILE A 1 157 ? -7.856 -16.733 -1.483 1.00 98.62 157 ILE A CA 1
ATOM 1141 C C . ILE A 1 157 ? -7.054 -17.402 -2.603 1.00 98.62 157 ILE A C 1
ATOM 1143 O O . ILE A 1 157 ? -6.643 -16.720 -3.538 1.00 98.62 157 ILE A O 1
ATOM 1147 N N . SER A 1 158 ? -6.874 -18.724 -2.561 1.00 98.62 158 SER A N 1
ATOM 1148 C CA . SER A 1 158 ? -6.179 -19.485 -3.603 1.00 98.62 158 SER A CA 1
ATOM 1149 C C . SER A 1 158 ? -6.895 -19.407 -4.951 1.00 98.62 158 SER A C 1
ATOM 1151 O O . SER A 1 158 ? -6.241 -19.193 -5.969 1.00 98.62 158 SER A O 1
ATOM 1153 N N . LEU A 1 159 ? -8.227 -19.517 -4.972 1.00 98.62 159 LEU A N 1
ATOM 1154 C CA . LEU A 1 159 ? -9.022 -19.311 -6.183 1.00 98.62 159 LEU A CA 1
ATOM 1155 C C . LEU A 1 159 ? -8.861 -17.878 -6.702 1.00 98.62 159 LEU A C 1
ATOM 1157 O O . LEU A 1 159 ? -8.621 -17.670 -7.889 1.00 98.62 159 LEU A O 1
ATOM 1161 N N . GLY A 1 160 ? -8.945 -16.890 -5.810 1.00 98.50 160 GLY A N 1
ATOM 1162 C CA . GLY A 1 160 ? -8.759 -15.485 -6.149 1.00 98.50 160 GLY A CA 1
ATOM 1163 C C . GLY A 1 160 ? -7.384 -15.187 -6.748 1.00 98.50 160 GLY A C 1
ATOM 1164 O O . GLY A 1 160 ? -7.313 -14.484 -7.758 1.00 98.50 160 GLY A O 1
ATOM 1165 N N . TRP A 1 161 ? -6.327 -15.756 -6.164 1.00 98.44 161 TRP A N 1
ATOM 1166 C CA . TRP A 1 161 ? -4.955 -15.697 -6.665 1.00 98.44 161 TRP A CA 1
ATOM 1167 C C . TRP A 1 161 ? -4.838 -16.334 -8.047 1.00 98.44 161 TRP A C 1
ATOM 1169 O O . TRP A 1 161 ? -4.338 -15.702 -8.976 1.00 98.44 161 TRP A O 1
ATOM 1179 N N . TYR A 1 162 ? -5.348 -17.558 -8.209 1.00 98.38 162 TYR A N 1
ATOM 1180 C CA . TYR A 1 162 ? -5.311 -18.284 -9.477 1.00 98.38 162 TYR A CA 1
ATOM 1181 C C . TYR A 1 162 ? -5.981 -17.487 -10.604 1.00 98.38 162 TYR A C 1
ATOM 1183 O O . TYR A 1 162 ? -5.351 -17.217 -11.625 1.00 98.38 162 TYR A O 1
ATOM 1191 N N . LEU A 1 163 ? -7.210 -17.006 -10.388 1.00 98.06 163 LEU A N 1
ATOM 1192 C CA . LEU A 1 163 ? -7.952 -16.215 -11.378 1.00 98.06 163 LEU A CA 1
ATOM 1193 C C . LEU A 1 163 ? -7.241 -14.907 -11.766 1.00 98.06 163 LEU A C 1
ATOM 1195 O O . LEU A 1 163 ? -7.462 -14.386 -12.860 1.00 98.06 163 LEU A O 1
ATOM 1199 N N . ARG A 1 164 ? -6.391 -14.365 -10.889 1.00 97.75 164 ARG A N 1
ATOM 1200 C CA . ARG A 1 164 ? -5.649 -13.114 -11.114 1.00 97.75 164 ARG A CA 1
ATOM 1201 C C . ARG A 1 164 ? -4.251 -13.323 -11.691 1.00 97.75 164 ARG A C 1
ATOM 1203 O O . ARG A 1 164 ? -3.657 -12.348 -12.124 1.00 97.75 164 ARG A O 1
ATOM 1210 N N . THR A 1 165 ? -3.728 -14.549 -11.708 1.00 96.88 165 THR A N 1
ATOM 1211 C CA . THR A 1 165 ? -2.333 -14.825 -12.104 1.00 96.88 165 THR A CA 1
ATOM 1212 C C . THR A 1 165 ? -2.193 -15.793 -13.270 1.00 96.88 165 THR A C 1
ATOM 1214 O O . THR A 1 165 ? -1.189 -15.733 -13.977 1.00 96.88 165 THR A O 1
ATOM 1217 N N . VAL A 1 166 ? -3.193 -16.645 -13.526 1.00 96.75 166 VAL A N 1
ATOM 1218 C CA . VAL A 1 166 ? -3.190 -17.527 -14.702 1.00 96.75 166 VAL A CA 1
ATOM 1219 C C . VAL A 1 166 ? -3.077 -16.690 -15.975 1.00 96.75 166 VAL A C 1
ATOM 1221 O O . VAL A 1 166 ? -3.837 -15.739 -16.128 1.00 96.75 166 VAL A O 1
ATOM 1224 N N . ASP A 1 167 ? -2.127 -16.994 -16.858 1.00 95.25 167 ASP A N 1
ATOM 1225 C CA . ASP A 1 167 ? -1.919 -16.297 -18.138 1.00 95.25 167 ASP A CA 1
ATOM 1226 C C . ASP A 1 167 ? -1.814 -14.764 -18.022 1.00 95.25 167 ASP A C 1
ATOM 1228 O O . ASP A 1 167 ? -2.296 -14.019 -18.871 1.00 95.25 167 ASP A O 1
ATOM 1232 N N . LEU A 1 168 ? -1.217 -14.257 -16.940 1.00 94.94 168 LEU A N 1
ATOM 1233 C CA . LEU A 1 168 ? -1.156 -12.813 -16.669 1.00 94.94 168 LEU A CA 1
ATOM 1234 C C . LEU A 1 168 ? -0.378 -12.017 -17.736 1.00 94.94 168 LEU A C 1
ATOM 1236 O O . LEU A 1 168 ? -0.642 -10.834 -17.958 1.00 94.94 168 LEU A O 1
ATOM 1240 N N . GLU A 1 169 ? 0.558 -12.675 -18.420 1.00 94.75 169 GLU A N 1
ATOM 1241 C CA . GLU A 1 169 ? 1.328 -12.089 -19.519 1.00 94.75 169 GLU A CA 1
ATOM 1242 C C . GLU A 1 169 ? 0.485 -11.859 -20.778 1.00 94.75 169 GLU A C 1
ATOM 1244 O O . GLU A 1 169 ? 0.633 -10.838 -21.444 1.00 94.75 169 GLU A O 1
ATOM 1249 N N . THR A 1 170 ? -0.423 -12.785 -21.089 1.00 94.00 170 THR A N 1
ATOM 1250 C CA . THR A 1 170 ? -1.191 -12.795 -22.343 1.00 94.00 170 THR A CA 1
ATOM 1251 C C . THR A 1 170 ? -2.637 -12.335 -22.167 1.00 94.00 170 THR A C 1
ATOM 1253 O O . THR A 1 170 ? -3.290 -11.986 -23.148 1.00 94.00 170 THR A O 1
ATOM 1256 N N . MET A 1 171 ? -3.157 -12.306 -20.937 1.00 92.31 171 MET A N 1
ATOM 1257 C CA . MET A 1 171 ? -4.519 -11.883 -20.619 1.00 92.31 171 MET A CA 1
ATOM 1258 C C . MET A 1 171 ? -4.544 -10.826 -19.499 1.00 92.31 171 MET A C 1
ATOM 1260 O O . MET A 1 171 ? -4.106 -11.119 -18.384 1.00 92.31 171 MET A O 1
ATOM 1264 N N . PRO A 1 172 ? -5.158 -9.647 -19.715 1.00 93.19 172 PRO A N 1
ATOM 1265 C CA . PRO A 1 172 ? -5.823 -9.203 -20.945 1.00 93.19 172 PRO A CA 1
ATOM 1266 C C . PRO A 1 172 ? -4.870 -9.055 -22.142 1.00 93.19 172 PRO A C 1
ATOM 1268 O O . PRO A 1 172 ? -3.713 -8.678 -21.965 1.00 93.19 172 PRO A O 1
ATOM 1271 N N . TYR A 1 173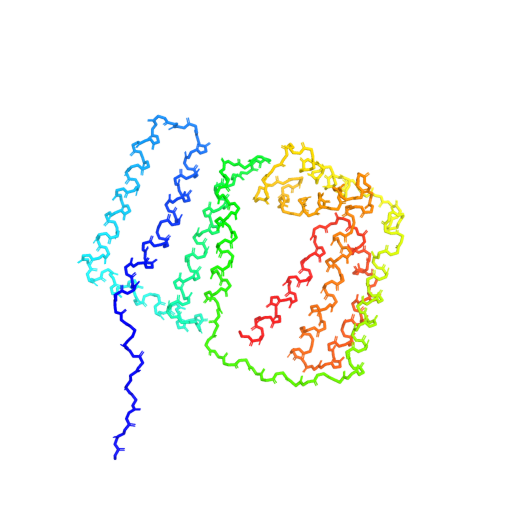 ? -5.378 -9.343 -23.348 1.00 90.81 173 TYR A N 1
ATOM 1272 C CA . TYR A 1 173 ? -4.587 -9.369 -24.590 1.00 90.81 173 TYR A CA 1
ATOM 1273 C C . TYR A 1 173 ? -3.970 -8.014 -24.942 1.00 90.81 173 TYR A C 1
ATOM 1275 O O . TYR A 1 173 ? -2.845 -7.933 -25.425 1.00 90.81 173 TYR A O 1
ATOM 1283 N N . VAL A 1 174 ? -4.713 -6.935 -24.698 1.00 91.81 174 VAL A N 1
ATOM 1284 C CA . VAL A 1 174 ? -4.238 -5.580 -24.965 1.00 91.81 174 VAL A CA 1
ATOM 1285 C C . VAL A 1 174 ? -3.397 -5.116 -23.781 1.00 91.81 174 VAL A C 1
ATOM 1287 O O . VAL A 1 174 ? -3.896 -5.056 -22.659 1.00 91.81 174 VAL A O 1
ATOM 1290 N N . LEU A 1 175 ? -2.136 -4.773 -24.045 1.00 93.88 175 LEU A N 1
ATOM 1291 C CA . LEU A 1 175 ? -1.330 -3.943 -23.156 1.00 93.88 175 LEU A CA 1
ATOM 1292 C C . LEU A 1 175 ? -1.677 -2.482 -23.447 1.00 93.88 175 LEU A C 1
ATOM 1294 O O . LEU A 1 175 ? -1.412 -1.996 -24.549 1.00 93.88 175 LEU A O 1
ATOM 1298 N N . SER A 1 176 ? -2.308 -1.796 -22.496 1.00 94.06 176 SER A N 1
ATOM 1299 C CA . SER A 1 176 ? -2.695 -0.400 -22.716 1.00 94.06 176 SER A CA 1
ATOM 1300 C C . SER A 1 176 ? -1.473 0.530 -22.741 1.00 94.06 176 SER A C 1
ATOM 1302 O O . SER A 1 176 ? -0.414 0.218 -22.189 1.00 94.06 176 SER A O 1
ATOM 1304 N N . GLY A 1 177 ? -1.615 1.702 -23.373 1.00 95.19 177 GLY A N 1
ATOM 1305 C CA . GLY A 1 177 ? -0.569 2.735 -23.366 1.00 95.19 177 GLY A CA 1
ATOM 1306 C C . GLY A 1 177 ? -0.225 3.221 -21.953 1.00 95.19 177 GLY A C 1
ATOM 1307 O O . GLY A 1 177 ? 0.930 3.546 -21.680 1.00 95.19 177 GLY A O 1
ATOM 1308 N N . ASP A 1 178 ? -1.201 3.186 -21.047 1.00 94.44 178 ASP A N 1
ATOM 1309 C CA . ASP A 1 178 ? -1.046 3.540 -19.637 1.00 94.44 178 ASP A CA 1
ATOM 1310 C C . ASP A 1 178 ? -0.225 2.479 -18.885 1.00 94.44 178 ASP A C 1
ATOM 1312 O O . ASP A 1 178 ? 0.726 2.824 -18.187 1.00 94.44 178 ASP A O 1
ATOM 1316 N N . GLU A 1 179 ? -0.516 1.183 -19.083 1.00 95.94 179 GLU A N 1
ATOM 1317 C CA . GLU A 1 179 ? 0.285 0.084 -18.516 1.00 95.94 179 GLU A CA 1
ATOM 1318 C C . GLU A 1 179 ? 1.728 0.123 -19.033 1.00 95.94 179 GLU A C 1
ATOM 1320 O O . GLU A 1 179 ? 2.679 -0.027 -18.265 1.00 95.94 179 GLU A O 1
ATOM 1325 N N . GLY A 1 180 ? 1.894 0.353 -20.340 1.00 95.88 180 GLY A N 1
ATOM 1326 C CA . GLY A 1 180 ? 3.203 0.498 -20.966 1.00 95.88 180 GLY A CA 1
ATOM 1327 C C . GLY A 1 180 ? 3.986 1.662 -20.361 1.00 95.88 180 GLY A C 1
ATOM 1328 O O . GLY A 1 180 ? 5.140 1.493 -19.975 1.00 95.88 180 GLY A O 1
ATOM 1329 N N . SER A 1 181 ? 3.340 2.820 -20.209 1.00 96.81 181 SER A N 1
ATOM 1330 C CA . SER A 1 181 ? 3.943 4.021 -19.619 1.00 96.81 181 SER A CA 1
ATOM 1331 C C . SER A 1 181 ? 4.318 3.813 -18.149 1.00 96.81 181 SER A C 1
ATOM 1333 O O . SER A 1 181 ? 5.424 4.167 -17.743 1.00 96.81 181 SER A O 1
ATOM 1335 N N . ALA A 1 182 ? 3.451 3.166 -17.363 1.00 96.50 182 ALA A N 1
ATOM 1336 C CA . ALA A 1 182 ? 3.751 2.779 -15.987 1.00 96.50 182 ALA A CA 1
ATOM 1337 C C . ALA A 1 182 ? 4.943 1.815 -15.909 1.00 96.50 182 ALA A C 1
ATOM 1339 O O . ALA A 1 182 ? 5.833 1.991 -15.076 1.00 96.50 182 ALA A O 1
ATOM 1340 N N . GLY A 1 183 ? 4.996 0.832 -16.809 1.00 97.06 183 GLY A N 1
ATOM 1341 C CA . GLY A 1 183 ? 6.109 -0.102 -16.922 1.00 97.06 183 GLY A CA 1
ATOM 1342 C C . GLY A 1 183 ? 7.428 0.565 -17.315 1.00 97.06 183 GLY A C 1
ATOM 1343 O O . GLY A 1 183 ? 8.473 0.170 -16.803 1.00 97.06 183 GLY A O 1
ATOM 1344 N N . LEU A 1 184 ? 7.402 1.584 -18.180 1.00 97.31 184 LEU A N 1
ATOM 1345 C CA . LEU A 1 184 ? 8.591 2.367 -18.536 1.00 97.31 184 LEU A CA 1
ATOM 1346 C C . LEU A 1 184 ? 9.131 3.145 -17.334 1.00 97.31 184 LEU A C 1
ATOM 1348 O O . LEU A 1 184 ? 10.325 3.066 -17.064 1.00 97.31 184 LEU A O 1
ATOM 1352 N N . VAL A 1 185 ? 8.264 3.815 -16.568 1.00 97.19 185 VAL A N 1
ATOM 1353 C CA . VAL A 1 185 ? 8.687 4.521 -15.345 1.00 97.19 185 VAL A CA 1
ATOM 1354 C C . VAL A 1 185 ? 9.165 3.546 -14.268 1.00 97.19 185 VAL A C 1
ATOM 1356 O O . VAL A 1 185 ? 10.116 3.843 -13.551 1.00 97.19 185 VAL A O 1
ATOM 1359 N N . GLY A 1 186 ? 8.556 2.361 -14.160 1.00 97.62 186 GLY A N 1
ATOM 1360 C CA . GLY A 1 186 ? 9.069 1.297 -13.293 1.00 97.62 186 GLY A CA 1
ATOM 1361 C C . GLY A 1 186 ? 10.483 0.868 -13.692 1.00 97.62 186 GLY A C 1
ATOM 1362 O O . GLY A 1 186 ? 11.355 0.707 -12.840 1.00 97.62 186 GLY A O 1
ATOM 1363 N N . TRP A 1 187 ? 10.753 0.786 -14.994 1.00 98.06 187 TRP A N 1
ATOM 1364 C CA . TRP A 1 187 ? 12.065 0.406 -15.507 1.00 98.06 187 TRP A CA 1
ATOM 1365 C C . TRP A 1 187 ? 13.153 1.456 -15.214 1.00 98.06 187 TRP A C 1
ATOM 1367 O O . TRP A 1 187 ? 14.299 1.080 -14.983 1.00 98.06 187 TRP A O 1
ATOM 1377 N N . GLU A 1 188 ? 12.804 2.745 -15.106 1.00 97.81 188 GLU A N 1
ATOM 1378 C CA . GLU A 1 188 ? 13.736 3.807 -14.676 1.00 97.81 188 GLU A CA 1
ATOM 1379 C C . GLU A 1 188 ? 14.360 3.523 -13.296 1.00 97.81 188 GLU A C 1
ATOM 1381 O O . GLU A 1 188 ? 15.521 3.861 -13.053 1.00 97.81 188 GLU A O 1
ATOM 1386 N N . PHE A 1 189 ? 13.622 2.873 -12.386 1.00 97.81 189 PHE A N 1
ATOM 1387 C CA . PHE A 1 189 ? 14.165 2.441 -11.093 1.00 97.81 189 PHE A CA 1
ATOM 1388 C C . PHE A 1 189 ? 15.152 1.278 -11.236 1.00 97.81 189 PHE A C 1
ATOM 1390 O O . PHE A 1 189 ? 16.132 1.217 -10.496 1.00 97.81 189 PHE A O 1
ATOM 1397 N N . VAL A 1 190 ? 14.925 0.366 -12.188 1.00 98.00 190 VAL A N 1
ATOM 1398 C CA . VAL A 1 190 ? 15.837 -0.757 -12.470 1.00 98.00 190 VAL A CA 1
ATOM 1399 C C . VAL A 1 190 ? 17.140 -0.253 -13.090 1.00 98.00 190 VAL A C 1
ATOM 1401 O O . VAL A 1 190 ? 18.221 -0.679 -12.692 1.00 98.00 190 VAL A O 1
ATOM 1404 N N . GLU A 1 191 ? 17.051 0.690 -14.030 1.00 97.31 191 GLU A N 1
ATOM 1405 C CA . GLU A 1 191 ? 18.214 1.343 -14.650 1.00 97.31 191 GLU A CA 1
ATOM 1406 C C . GLU A 1 191 ? 18.920 2.323 -13.704 1.00 97.31 191 GLU A C 1
ATOM 1408 O O . GLU A 1 191 ? 19.999 2.832 -14.010 1.00 97.31 191 GLU A O 1
ATOM 1413 N N . GLY A 1 192 ? 18.307 2.608 -12.553 1.00 96.19 192 GLY A N 1
ATOM 1414 C CA . GLY A 1 192 ? 18.813 3.554 -11.577 1.00 96.19 192 GLY A CA 1
ATOM 1415 C C . GLY A 1 192 ? 18.839 4.983 -12.100 1.00 96.19 192 GLY A C 1
ATOM 1416 O O . GLY A 1 192 ? 19.619 5.769 -11.578 1.00 96.19 192 GLY A O 1
ATOM 1417 N N . THR A 1 193 ? 18.038 5.330 -13.116 1.00 96.31 193 THR A N 1
ATOM 1418 C CA . THR A 1 193 ? 17.824 6.708 -13.598 1.00 96.31 193 THR A CA 1
ATOM 1419 C C . THR A 1 193 ? 16.824 7.464 -12.720 1.00 96.31 193 THR A C 1
ATOM 1421 O O . THR A 1 193 ? 16.878 8.696 -12.649 1.00 96.31 193 THR A O 1
ATOM 1424 N N . ARG A 1 194 ? 15.997 6.720 -11.976 1.00 96.19 194 ARG A N 1
ATOM 1425 C CA . ARG A 1 194 ? 15.090 7.189 -10.927 1.00 96.19 194 ARG A CA 1
ATOM 1426 C C . ARG A 1 194 ? 15.388 6.478 -9.604 1.00 96.19 194 ARG A C 1
ATOM 1428 O O . ARG A 1 194 ? 15.604 5.273 -9.577 1.00 96.19 194 ARG A O 1
ATOM 1435 N N . ASP A 1 195 ? 15.362 7.223 -8.505 1.00 95.88 195 ASP A N 1
ATOM 1436 C CA . ASP A 1 195 ? 15.511 6.694 -7.137 1.00 95.88 195 ASP A CA 1
ATOM 1437 C C . ASP A 1 195 ? 14.561 7.355 -6.118 1.00 95.88 195 ASP A C 1
ATOM 1439 O O . ASP A 1 195 ? 14.503 6.945 -4.958 1.00 95.88 195 ASP A O 1
ATOM 1443 N N . ASN A 1 196 ? 13.757 8.334 -6.545 1.00 94.75 196 ASN A N 1
ATOM 1444 C CA . ASN A 1 196 ? 12.806 9.015 -5.678 1.00 94.75 196 ASN A CA 1
ATOM 1445 C C . ASN A 1 196 ? 11.463 8.269 -5.582 1.00 94.75 196 ASN A C 1
ATOM 1447 O O . ASN A 1 196 ? 10.636 8.345 -6.493 1.00 94.75 196 ASN A O 1
ATOM 1451 N N . LEU A 1 197 ? 11.218 7.596 -4.453 1.00 95.12 197 LEU A N 1
ATOM 1452 C CA . LEU A 1 197 ? 9.955 6.894 -4.167 1.00 95.12 197 LEU A CA 1
ATOM 1453 C C . LEU A 1 197 ? 8.799 7.839 -3.793 1.00 95.12 197 LEU A C 1
ATOM 1455 O O . LEU A 1 197 ? 7.636 7.469 -3.952 1.00 95.12 197 LEU A O 1
ATOM 1459 N N . LEU A 1 198 ? 9.103 9.034 -3.280 1.00 93.00 198 LEU A N 1
ATOM 1460 C CA . LEU A 1 198 ? 8.110 10.005 -2.798 1.00 93.00 198 LEU A CA 1
ATOM 1461 C C . LEU A 1 198 ? 7.809 11.104 -3.831 1.00 93.00 198 LEU A C 1
ATOM 1463 O O . LEU A 1 198 ? 6.971 11.968 -3.585 1.00 93.00 198 LEU A O 1
ATOM 1467 N N . GLY A 1 199 ? 8.488 11.069 -4.978 1.00 90.94 199 GLY A N 1
ATOM 1468 C CA . GLY A 1 199 ? 8.265 11.977 -6.096 1.00 90.94 199 GLY A CA 1
ATOM 1469 C C . GLY A 1 199 ? 7.065 11.585 -6.958 1.00 90.94 199 GLY A C 1
ATOM 1470 O O . GLY A 1 199 ? 6.265 10.707 -6.624 1.00 90.94 199 GLY A O 1
ATOM 1471 N N . LEU A 1 200 ? 6.967 12.228 -8.120 1.00 91.56 200 LEU A N 1
ATOM 1472 C CA . LEU A 1 200 ? 5.925 11.965 -9.110 1.00 91.56 200 LEU A CA 1
ATOM 1473 C C . LEU A 1 200 ? 6.506 11.247 -10.331 1.00 91.56 200 LEU A C 1
ATOM 1475 O O . LEU A 1 200 ? 7.657 11.465 -10.720 1.00 91.56 200 LEU A O 1
ATOM 1479 N N . GLY A 1 201 ? 5.711 10.368 -10.933 1.00 91.12 201 GLY A N 1
ATOM 1480 C CA . GLY A 1 201 ? 6.029 9.687 -12.183 1.00 91.12 201 GLY A CA 1
ATOM 1481 C C . GLY A 1 201 ? 5.090 10.091 -13.314 1.00 91.12 201 GLY A C 1
ATOM 1482 O O . GLY A 1 201 ? 4.570 11.210 -13.352 1.00 91.12 201 GLY A O 1
ATOM 1483 N N . TRP A 1 202 ? 4.885 9.167 -14.251 1.00 92.38 202 TRP A N 1
ATOM 1484 C CA . TRP A 1 202 ? 3.988 9.372 -15.385 1.00 92.38 202 TRP A CA 1
ATOM 1485 C C . TRP A 1 202 ? 2.590 9.802 -14.916 1.00 92.38 202 TRP A C 1
ATOM 1487 O O . TRP A 1 202 ? 2.083 9.313 -13.905 1.00 92.38 202 TRP A O 1
ATOM 1497 N N . PHE A 1 203 ? 2.003 10.758 -15.641 1.00 91.19 203 PHE A N 1
ATOM 1498 C CA . PHE A 1 203 ? 0.695 11.354 -15.344 1.00 91.19 203 PHE A CA 1
ATOM 1499 C C . PHE A 1 203 ? 0.565 11.939 -13.924 1.00 91.19 203 PHE A C 1
ATOM 1501 O O . PHE A 1 203 ? -0.519 11.985 -13.350 1.00 91.19 203 PHE A O 1
ATOM 1508 N N . SER A 1 204 ? 1.687 12.380 -13.341 1.00 90.19 204 SER A N 1
ATOM 1509 C CA . SER A 1 204 ? 1.753 12.907 -11.973 1.00 90.19 204 SER A CA 1
ATOM 1510 C C . SER A 1 204 ? 1.283 11.913 -10.903 1.00 90.19 204 SER A C 1
ATOM 1512 O O . SER A 1 204 ? 0.893 12.322 -9.810 1.00 90.19 204 SER A O 1
ATOM 1514 N N . PHE A 1 205 ? 1.344 10.607 -11.181 1.00 91.69 205 PHE A N 1
ATOM 1515 C CA . PHE A 1 205 ? 1.044 9.591 -10.177 1.00 91.69 205 PHE A CA 1
ATOM 1516 C C . PHE A 1 205 ? 2.198 9.406 -9.180 1.00 91.69 205 PHE A C 1
ATOM 1518 O O . PHE A 1 205 ? 3.362 9.610 -9.544 1.00 91.69 205 PHE A O 1
ATOM 1525 N N . PRO A 1 206 ? 1.906 8.991 -7.931 1.00 92.56 206 PRO A N 1
ATOM 1526 C CA . PRO A 1 206 ? 2.930 8.747 -6.918 1.00 92.56 206 PRO A CA 1
ATOM 1527 C C . PRO A 1 206 ? 3.968 7.712 -7.369 1.00 92.56 206 PRO A C 1
ATOM 1529 O O . PRO A 1 206 ? 3.618 6.606 -7.788 1.00 92.56 206 PRO A O 1
ATOM 1532 N N . ALA A 1 207 ? 5.255 8.049 -7.237 1.00 95.44 207 ALA A N 1
ATOM 1533 C CA . ALA A 1 207 ? 6.347 7.224 -7.750 1.00 95.44 207 ALA A CA 1
ATOM 1534 C C . ALA A 1 207 ? 6.473 5.850 -7.070 1.00 95.44 207 ALA A C 1
ATOM 1536 O O . ALA A 1 207 ? 6.950 4.899 -7.692 1.00 95.44 207 ALA A O 1
ATOM 1537 N N . LEU A 1 208 ? 5.983 5.727 -5.831 1.00 94.88 208 LEU A N 1
ATOM 1538 C CA . LEU A 1 208 ? 5.954 4.479 -5.068 1.00 94.88 208 LEU A CA 1
ATOM 1539 C C . LEU A 1 208 ? 5.290 3.326 -5.836 1.00 94.88 208 LEU A C 1
ATOM 1541 O O . LEU A 1 208 ? 5.744 2.188 -5.744 1.00 94.88 208 LEU A O 1
ATOM 1545 N N . TYR A 1 209 ? 4.247 3.611 -6.620 1.00 95.69 209 TYR A N 1
ATOM 1546 C CA . TYR A 1 209 ? 3.587 2.596 -7.437 1.00 95.69 209 TYR A CA 1
ATOM 1547 C C . TYR A 1 209 ? 4.519 2.038 -8.523 1.00 95.69 209 TYR A C 1
ATOM 1549 O O . TYR A 1 209 ? 4.642 0.825 -8.670 1.00 95.69 209 TYR A O 1
ATOM 1557 N N . PHE A 1 210 ? 5.229 2.905 -9.247 1.00 97.19 210 PHE A N 1
ATOM 1558 C CA . PHE A 1 210 ? 6.160 2.474 -10.293 1.00 97.19 210 PHE A CA 1
ATOM 1559 C C . PHE A 1 210 ? 7.367 1.729 -9.709 1.00 97.19 210 PHE A C 1
ATOM 1561 O O . PHE A 1 210 ? 7.830 0.759 -10.301 1.00 97.19 210 PHE A O 1
ATOM 1568 N N . TRP A 1 211 ? 7.827 2.118 -8.515 1.00 97.00 211 TRP A N 1
ATOM 1569 C CA . TRP A 1 211 ? 8.843 1.365 -7.777 1.00 97.00 211 TRP A CA 1
ATOM 1570 C C . TRP A 1 211 ? 8.373 -0.057 -7.422 1.00 97.00 211 TRP A C 1
ATOM 1572 O O . TRP A 1 211 ? 9.143 -1.006 -7.529 1.00 97.00 211 TRP A O 1
ATOM 1582 N N . LEU A 1 212 ? 7.096 -0.260 -7.073 1.00 96.75 212 LEU A N 1
ATOM 1583 C CA . LEU A 1 212 ? 6.567 -1.619 -6.888 1.00 96.75 212 LEU A CA 1
ATOM 1584 C C . LEU A 1 212 ? 6.648 -2.435 -8.184 1.00 96.75 212 LEU A C 1
ATOM 1586 O O . LEU A 1 212 ? 7.050 -3.595 -8.146 1.00 96.75 212 LEU A O 1
ATOM 1590 N N . LEU A 1 213 ? 6.338 -1.834 -9.338 1.00 97.50 213 LEU A N 1
ATOM 1591 C CA . LEU A 1 213 ? 6.487 -2.511 -10.632 1.00 97.50 213 LEU A CA 1
ATOM 1592 C C . LEU A 1 213 ? 7.947 -2.892 -10.910 1.00 97.50 213 LEU A C 1
ATOM 1594 O O . LEU A 1 213 ? 8.214 -3.989 -11.409 1.00 97.50 213 LEU A O 1
ATOM 1598 N N . SER A 1 214 ? 8.893 -2.029 -10.527 1.00 98.00 214 SER A N 1
ATOM 1599 C CA . SER A 1 214 ? 10.325 -2.271 -10.713 1.00 98.00 214 SER A CA 1
ATOM 1600 C C . SER A 1 214 ? 10.822 -3.500 -9.947 1.00 98.00 214 SER A C 1
ATOM 1602 O O . SER A 1 214 ? 11.751 -4.164 -10.402 1.00 98.00 214 SER A O 1
ATOM 1604 N N . LEU A 1 215 ? 10.196 -3.852 -8.815 1.00 97.62 215 LEU A N 1
ATOM 1605 C CA . LEU A 1 215 ? 10.490 -5.096 -8.089 1.00 97.62 215 LEU A CA 1
ATOM 1606 C C . LEU A 1 215 ? 10.125 -6.338 -8.908 1.00 97.62 215 LEU A C 1
ATOM 1608 O O . LEU A 1 215 ? 10.830 -7.340 -8.872 1.00 97.62 215 LEU A O 1
ATOM 1612 N N . GLY A 1 216 ? 9.024 -6.287 -9.658 1.00 96.88 216 GLY A N 1
ATOM 1613 C CA . GLY A 1 216 ? 8.645 -7.373 -10.560 1.00 96.88 216 GLY A CA 1
ATOM 1614 C C . GLY A 1 216 ? 9.606 -7.440 -11.737 1.00 96.88 216 GLY A C 1
ATOM 1615 O O . GLY A 1 216 ? 10.068 -8.513 -12.116 1.00 96.88 216 GLY A O 1
ATOM 1616 N N . GLN A 1 217 ? 9.951 -6.276 -12.282 1.00 98.19 217 GLN A N 1
ATOM 1617 C CA . GLN A 1 217 ? 10.830 -6.162 -13.440 1.00 98.19 217 GLN A CA 1
ATOM 1618 C C . GLN A 1 217 ? 12.279 -6.563 -13.141 1.00 98.19 217 GLN A C 1
ATOM 1620 O O . GLN A 1 217 ? 12.953 -7.089 -14.023 1.00 98.19 217 GLN A O 1
ATOM 1625 N N . SER A 1 218 ? 12.762 -6.374 -11.912 1.00 97.62 218 SER A N 1
ATOM 1626 C CA . SER A 1 218 ? 14.101 -6.817 -11.510 1.00 97.62 218 SER A CA 1
ATOM 1627 C C . SER A 1 218 ? 14.222 -8.342 -11.421 1.00 97.62 218 SER A C 1
ATOM 1629 O O . SER A 1 218 ? 15.310 -8.877 -11.619 1.00 97.62 218 SER A O 1
ATOM 1631 N N . ILE A 1 219 ? 13.112 -9.046 -11.169 1.00 97.56 219 ILE A N 1
ATOM 1632 C CA . ILE A 1 219 ? 13.068 -10.511 -11.048 1.00 97.56 219 ILE A CA 1
ATOM 1633 C C . ILE A 1 219 ? 12.717 -11.171 -12.388 1.00 97.56 219 ILE A C 1
ATOM 1635 O O . ILE A 1 219 ? 13.367 -12.128 -12.799 1.00 97.56 219 ILE A O 1
ATOM 1639 N N . PHE A 1 220 ? 11.686 -10.669 -13.071 1.00 97.12 220 PHE A N 1
ATOM 1640 C CA . PHE A 1 220 ? 11.105 -11.277 -14.278 1.00 97.12 220 PHE A CA 1
ATOM 1641 C C . PHE A 1 220 ? 11.475 -10.539 -15.572 1.00 97.12 220 PHE A C 1
ATOM 1643 O O . PHE A 1 220 ? 10.925 -10.828 -16.638 1.00 97.12 220 PHE A O 1
ATOM 1650 N N . GLY A 1 221 ? 12.387 -9.569 -15.490 1.00 96.50 221 GLY A N 1
ATOM 1651 C CA . GLY A 1 221 ? 12.807 -8.747 -16.616 1.00 96.50 221 GLY A CA 1
ATOM 1652 C C . GLY A 1 221 ? 11.714 -7.801 -17.117 1.00 96.50 221 GLY A C 1
ATOM 1653 O O . GLY A 1 221 ? 10.678 -7.573 -16.489 1.00 96.50 221 GLY A O 1
ATOM 1654 N N . ARG A 1 222 ? 11.949 -7.230 -18.299 1.00 95.62 222 ARG A N 1
ATOM 1655 C CA . ARG A 1 222 ? 11.039 -6.276 -18.940 1.00 95.62 222 ARG A CA 1
ATOM 1656 C C . ARG A 1 222 ? 9.884 -7.003 -19.639 1.00 95.62 222 ARG A C 1
ATOM 1658 O O . ARG A 1 222 ? 9.864 -7.108 -20.861 1.00 95.62 222 ARG A O 1
ATOM 1665 N N . SER A 1 223 ? 8.941 -7.515 -18.851 1.00 95.75 223 SER A N 1
ATOM 1666 C CA . SER A 1 223 ? 7.781 -8.286 -19.322 1.00 95.75 223 SER A CA 1
ATOM 1667 C C . SER A 1 223 ? 6.448 -7.696 -18.851 1.00 95.75 223 SER A C 1
ATOM 1669 O O . SER A 1 223 ? 6.382 -6.930 -17.887 1.00 95.75 223 SER A O 1
ATOM 1671 N N . VAL A 1 224 ? 5.359 -8.075 -19.528 1.00 96.62 224 VAL A N 1
ATOM 1672 C CA . VAL A 1 224 ? 3.986 -7.709 -19.130 1.00 96.62 224 VAL A CA 1
ATOM 1673 C C . VAL A 1 224 ? 3.603 -8.388 -17.813 1.00 96.62 224 VAL A C 1
ATOM 1675 O O . VAL A 1 224 ? 2.961 -7.782 -16.955 1.00 96.62 224 VAL A O 1
ATOM 1678 N N . TYR A 1 225 ? 4.067 -9.624 -17.612 1.00 97.12 225 TYR A N 1
ATOM 1679 C CA . TYR A 1 225 ? 3.912 -10.340 -16.350 1.00 97.12 225 TYR A CA 1
ATOM 1680 C C . TYR A 1 225 ? 4.463 -9.535 -15.165 1.00 97.12 225 TYR A C 1
ATOM 1682 O O . TYR A 1 225 ? 3.765 -9.347 -14.167 1.00 97.12 225 TYR A O 1
ATOM 1690 N N . ALA A 1 226 ? 5.686 -9.007 -15.297 1.00 97.31 226 ALA A N 1
ATOM 1691 C CA . ALA A 1 226 ? 6.367 -8.263 -14.242 1.00 97.31 226 ALA A CA 1
ATOM 1692 C C . ALA A 1 226 ? 5.554 -7.066 -13.726 1.00 97.31 226 ALA A C 1
ATOM 1694 O O . ALA A 1 226 ? 5.455 -6.860 -12.516 1.00 97.31 226 ALA A O 1
ATOM 1695 N N . ILE A 1 227 ? 4.949 -6.298 -14.637 1.00 97.25 227 ILE A N 1
ATOM 1696 C CA . ILE A 1 227 ? 4.196 -5.085 -14.291 1.00 97.25 227 ILE A CA 1
ATOM 1697 C C . ILE A 1 227 ? 2.773 -5.389 -13.797 1.00 97.25 227 ILE A C 1
ATOM 1699 O O . ILE A 1 227 ? 2.214 -4.621 -13.023 1.00 97.25 227 ILE A O 1
ATOM 1703 N N . ARG A 1 228 ? 2.176 -6.519 -14.190 1.00 97.62 228 ARG A N 1
ATOM 1704 C CA . ARG A 1 228 ? 0.822 -6.903 -13.748 1.00 97.62 228 ARG A CA 1
ATOM 1705 C C . ARG A 1 228 ? 0.809 -7.668 -12.428 1.00 97.62 228 ARG A C 1
ATOM 1707 O O . ARG A 1 228 ? -0.215 -7.692 -11.745 1.00 97.62 228 ARG A O 1
ATOM 1714 N N . LEU A 1 229 ? 1.931 -8.278 -12.041 1.00 96.94 229 LEU A N 1
ATOM 1715 C CA . LEU A 1 229 ? 2.034 -9.119 -10.846 1.00 96.94 229 LEU A CA 1
ATOM 1716 C C . LEU A 1 229 ? 1.578 -8.397 -9.569 1.00 96.94 229 LEU A C 1
ATOM 1718 O O . LEU A 1 229 ? 0.832 -8.961 -8.769 1.00 96.94 229 LEU A O 1
ATOM 1722 N N . PHE A 1 230 ? 1.987 -7.142 -9.383 1.00 95.88 230 PHE A N 1
ATOM 1723 C CA . PHE A 1 230 ? 1.645 -6.383 -8.178 1.00 95.88 230 PHE A CA 1
ATOM 1724 C C . PHE A 1 230 ? 0.166 -5.997 -8.115 1.00 95.88 230 PHE A C 1
ATOM 1726 O O . PHE A 1 230 ? -0.400 -5.991 -7.021 1.00 95.88 230 PHE A O 1
ATOM 1733 N N . SER A 1 231 ? -0.492 -5.797 -9.258 1.00 96.50 231 SER A N 1
ATOM 1734 C CA . SER A 1 231 ? -1.950 -5.654 -9.310 1.00 96.50 231 SER A CA 1
ATOM 1735 C C . SER A 1 231 ? -2.665 -6.943 -8.908 1.00 96.50 231 SER A C 1
ATOM 1737 O O . SER A 1 231 ? -3.647 -6.900 -8.163 1.00 96.50 231 SER A O 1
ATOM 1739 N N . ALA A 1 232 ? -2.147 -8.102 -9.327 1.00 97.44 232 ALA A N 1
ATOM 1740 C CA . ALA A 1 232 ? -2.717 -9.397 -8.963 1.00 97.44 232 ALA A CA 1
ATOM 1741 C C . ALA A 1 232 ? -2.562 -9.679 -7.460 1.00 97.44 232 ALA A C 1
ATOM 1743 O O . ALA A 1 232 ? -3.503 -10.156 -6.813 1.00 97.44 232 ALA A O 1
ATOM 1744 N N . ILE A 1 233 ? -1.407 -9.319 -6.886 1.00 97.50 233 ILE A N 1
ATOM 1745 C CA . ILE A 1 233 ? -1.146 -9.369 -5.441 1.00 97.50 233 ILE A CA 1
ATOM 1746 C C . ILE A 1 233 ? -2.116 -8.451 -4.695 1.00 97.50 233 ILE A C 1
ATOM 1748 O O . ILE A 1 233 ? -2.834 -8.926 -3.815 1.00 97.50 233 ILE A O 1
ATOM 1752 N N . ALA A 1 234 ? -2.200 -7.171 -5.065 1.00 97.62 234 ALA A N 1
ATOM 1753 C CA . ALA A 1 234 ? -3.103 -6.206 -4.435 1.00 97.62 234 ALA A CA 1
ATOM 1754 C C . ALA A 1 234 ? -4.566 -6.663 -4.501 1.00 97.62 234 ALA A C 1
ATOM 1756 O O . ALA A 1 234 ? -5.289 -6.663 -3.500 1.00 97.62 234 ALA A O 1
ATOM 1757 N N . GLY A 1 235 ? -4.986 -7.157 -5.665 1.00 97.81 235 GLY A N 1
ATOM 1758 C CA . GLY A 1 235 ? -6.324 -7.681 -5.865 1.00 97.81 235 GLY A CA 1
ATOM 1759 C C . GLY A 1 235 ? -6.635 -8.904 -4.998 1.00 97.81 235 GLY A C 1
ATOM 1760 O O . GLY A 1 235 ? -7.759 -9.052 -4.521 1.00 97.81 235 GLY A O 1
ATOM 1761 N N . THR A 1 236 ? -5.643 -9.762 -4.757 1.00 98.38 236 THR A N 1
ATOM 1762 C CA . THR A 1 236 ? -5.767 -10.937 -3.880 1.00 98.38 236 THR A CA 1
ATOM 1763 C C . THR A 1 236 ? -5.785 -10.536 -2.404 1.00 98.38 236 THR A C 1
ATOM 1765 O O . THR A 1 236 ? -6.609 -11.035 -1.639 1.00 98.38 236 THR A O 1
ATOM 1768 N N . LEU A 1 237 ? -4.945 -9.580 -1.996 1.00 98.06 237 LEU A N 1
ATOM 1769 C CA . LEU A 1 237 ? -4.953 -9.022 -0.640 1.00 98.06 237 LEU A CA 1
ATOM 1770 C C . LEU A 1 237 ? -6.285 -8.338 -0.311 1.00 98.06 237 LEU A C 1
ATOM 1772 O O . LEU A 1 237 ? -6.768 -8.442 0.817 1.00 98.06 237 LEU A O 1
ATOM 1776 N N . THR A 1 238 ? -6.927 -7.715 -1.302 1.00 98.31 238 THR A N 1
ATOM 1777 C CA . THR A 1 238 ? -8.261 -7.117 -1.143 1.00 98.31 238 THR A CA 1
ATOM 1778 C C . THR A 1 238 ? -9.309 -8.165 -0.750 1.00 98.31 238 THR A C 1
ATOM 1780 O O . THR A 1 238 ? -10.188 -7.870 0.056 1.00 98.31 238 THR A O 1
ATOM 1783 N N . ILE A 1 239 ? -9.194 -9.417 -1.212 1.00 98.56 239 ILE A N 1
ATOM 1784 C CA . ILE A 1 239 ? -10.083 -10.519 -0.794 1.00 98.56 239 ILE A CA 1
ATOM 1785 C C . ILE A 1 239 ? -9.925 -10.799 0.702 1.00 98.56 239 ILE A C 1
ATOM 1787 O O . ILE A 1 239 ? -10.920 -10.896 1.424 1.00 98.56 239 ILE A O 1
ATOM 1791 N N . ALA A 1 240 ? -8.682 -10.893 1.182 1.00 97.88 240 ALA A N 1
ATOM 1792 C CA . ALA A 1 240 ? -8.395 -11.125 2.594 1.00 97.88 240 ALA A CA 1
ATOM 1793 C C . ALA A 1 240 ? -8.887 -9.960 3.469 1.00 97.88 240 ALA A C 1
ATOM 1795 O O . ALA A 1 240 ? -9.524 -10.191 4.499 1.00 97.88 240 ALA A O 1
ATOM 1796 N N . ALA A 1 241 ? -8.663 -8.717 3.028 1.00 97.50 241 ALA A N 1
ATOM 1797 C CA . ALA A 1 241 ? -9.175 -7.523 3.697 1.00 97.50 241 ALA A CA 1
ATOM 1798 C C . ALA A 1 241 ? -10.712 -7.504 3.731 1.00 97.50 241 ALA A C 1
ATOM 1800 O O . ALA A 1 241 ? -11.296 -7.211 4.769 1.00 97.50 241 ALA A O 1
ATOM 1801 N N . THR A 1 242 ? -11.372 -7.891 2.636 1.00 98.06 242 THR A N 1
ATOM 1802 C CA . THR A 1 242 ? -12.841 -7.974 2.538 1.00 98.06 242 THR A CA 1
ATOM 1803 C C . THR A 1 242 ? -13.413 -9.017 3.485 1.00 98.06 242 THR A C 1
ATOM 1805 O O . THR A 1 242 ? -14.380 -8.738 4.194 1.00 98.06 242 THR A O 1
ATOM 1808 N N . TYR A 1 243 ? -12.796 -10.199 3.552 1.00 97.62 243 TYR A N 1
ATOM 1809 C CA . TYR A 1 243 ? -13.163 -11.210 4.538 1.00 97.62 243 TYR A CA 1
ATOM 1810 C C . TYR A 1 243 ? -13.026 -10.664 5.961 1.00 97.62 243 TYR A C 1
ATOM 1812 O O . TYR A 1 243 ? -13.947 -10.811 6.767 1.00 97.62 243 TYR A O 1
ATOM 1820 N N . TRP A 1 244 ? -11.895 -10.027 6.271 1.00 95.50 244 TRP A N 1
ATOM 1821 C CA . TRP A 1 244 ? -11.624 -9.510 7.607 1.00 95.50 244 TRP A CA 1
ATOM 1822 C C . TRP A 1 244 ? -12.596 -8.391 8.001 1.00 95.50 244 TRP A C 1
ATOM 1824 O O . TRP A 1 244 ? -13.206 -8.470 9.066 1.00 95.50 244 TRP A O 1
ATOM 1834 N N . GLY A 1 245 ? -12.823 -7.417 7.116 1.00 94.88 245 GLY A N 1
ATOM 1835 C CA . GLY A 1 245 ? -13.793 -6.341 7.315 1.00 94.88 245 GLY A CA 1
ATOM 1836 C C . GLY A 1 245 ? -15.223 -6.862 7.453 1.00 94.88 245 GLY A C 1
ATOM 1837 O O . GLY A 1 245 ? -15.922 -6.489 8.389 1.00 94.88 245 GLY A O 1
ATOM 1838 N N . GLY A 1 246 ? -15.649 -7.798 6.599 1.00 95.62 246 GLY A N 1
ATOM 1839 C CA . GLY A 1 246 ? -16.977 -8.413 6.693 1.00 95.62 246 GLY A CA 1
ATOM 1840 C C . GLY A 1 246 ? -17.166 -9.255 7.961 1.00 95.62 246 GLY A C 1
ATOM 1841 O O . GLY A 1 246 ? -18.232 -9.213 8.578 1.00 95.62 246 GLY A O 1
ATOM 1842 N N . LYS A 1 247 ? -16.119 -9.973 8.396 1.00 93.94 247 LYS A N 1
ATOM 1843 C CA . LYS A 1 247 ? -16.098 -10.688 9.681 1.00 93.94 247 LYS A CA 1
ATOM 1844 C C . LYS A 1 247 ? -16.283 -9.724 10.848 1.00 93.94 247 LYS A C 1
ATOM 1846 O O . LYS A 1 247 ? -16.997 -10.069 11.786 1.00 93.94 247 LYS A O 1
ATOM 1851 N N . LEU A 1 248 ? -15.602 -8.582 10.804 1.00 91.19 248 LEU A N 1
ATOM 1852 C CA . LEU A 1 248 ? -15.583 -7.604 11.881 1.00 91.19 248 LEU A CA 1
ATOM 1853 C C . LEU A 1 248 ? -16.904 -6.827 11.982 1.00 91.19 248 LEU A C 1
ATOM 1855 O O . LEU A 1 248 ? -17.433 -6.675 13.077 1.00 91.19 248 LEU A O 1
ATOM 1859 N N . LEU A 1 249 ? -17.442 -6.377 10.846 1.00 90.62 249 LEU A N 1
ATOM 1860 C CA . LEU A 1 249 ? -18.674 -5.583 10.772 1.00 90.62 249 LEU A CA 1
ATOM 1861 C C . LEU A 1 249 ? -19.937 -6.409 11.027 1.00 90.62 249 LEU A C 1
ATOM 1863 O O . LEU A 1 249 ? -20.930 -5.889 11.529 1.00 90.62 249 LEU A O 1
ATOM 1867 N N . PHE A 1 250 ? -19.913 -7.691 10.660 1.00 93.31 250 PHE A N 1
ATOM 1868 C CA . PHE A 1 250 ? -21.080 -8.561 10.745 1.00 93.31 250 PHE A CA 1
ATOM 1869 C C . PHE A 1 250 ? -20.721 -9.868 11.450 1.00 93.31 250 PHE A C 1
ATOM 1871 O O . PHE A 1 250 ? -20.840 -9.996 12.665 1.00 93.31 250 PHE A O 1
ATOM 1878 N N . ASN A 1 251 ? -20.308 -10.875 10.686 1.00 92.94 251 ASN A N 1
ATOM 1879 C CA . ASN A 1 251 ? -19.919 -12.180 11.194 1.00 92.94 251 ASN A CA 1
ATOM 1880 C C . ASN A 1 251 ? -19.068 -12.915 10.152 1.00 92.94 251 ASN A C 1
ATOM 1882 O O . ASN A 1 251 ? -18.955 -12.508 8.995 1.00 92.94 251 ASN A O 1
ATOM 1886 N N . ARG A 1 252 ? -18.479 -14.045 10.549 1.00 93.75 252 ARG A N 1
ATOM 1887 C CA . ARG A 1 252 ? -17.575 -14.818 9.683 1.00 93.75 252 ARG A CA 1
ATOM 1888 C C . ARG A 1 252 ? -18.220 -15.326 8.401 1.00 93.75 252 ARG A C 1
ATOM 1890 O O . ARG A 1 252 ? -17.534 -15.377 7.388 1.00 93.75 252 ARG A O 1
ATOM 1897 N N . ASN A 1 253 ? -19.498 -15.704 8.432 1.00 95.19 253 ASN A N 1
ATOM 1898 C CA . ASN A 1 253 ? -20.180 -16.209 7.240 1.00 95.19 253 ASN A CA 1
ATOM 1899 C C . ASN A 1 253 ? -20.346 -15.083 6.219 1.00 95.19 253 ASN A C 1
ATOM 1901 O O . ASN A 1 253 ? -20.024 -15.278 5.054 1.00 95.19 253 ASN A O 1
ATOM 1905 N N . VAL A 1 254 ? -20.736 -13.889 6.673 1.00 96.75 254 VAL A N 1
ATOM 1906 C CA . VAL A 1 254 ? -20.792 -12.688 5.828 1.00 96.75 254 VAL A CA 1
ATOM 1907 C C . VAL A 1 254 ? -19.409 -12.348 5.274 1.00 96.75 254 VAL A C 1
ATOM 1909 O O . VAL A 1 254 ? -19.283 -12.111 4.077 1.00 96.75 254 VAL A O 1
ATOM 1912 N N . GLY A 1 255 ? -18.357 -12.407 6.098 1.00 97.12 255 GLY A N 1
ATOM 1913 C CA . GLY A 1 255 ? -16.977 -12.229 5.634 1.00 97.12 255 GLY A CA 1
ATOM 1914 C C . GLY A 1 255 ? -16.573 -13.237 4.553 1.00 97.12 255 GLY A C 1
ATOM 1915 O O . GLY A 1 255 ? -16.018 -12.849 3.528 1.00 97.12 255 GLY A O 1
ATOM 1916 N N . LEU A 1 256 ? -16.867 -14.529 4.744 1.00 98.00 256 LEU A N 1
ATOM 1917 C CA . LEU A 1 256 ? -16.564 -15.574 3.758 1.00 98.00 256 LEU A CA 1
ATOM 1918 C C . LEU A 1 256 ? -17.349 -15.367 2.461 1.00 98.00 256 LEU A C 1
ATOM 1920 O O . LEU A 1 256 ? -16.768 -15.465 1.387 1.00 98.00 256 LEU A O 1
ATOM 1924 N N . MET A 1 257 ? -18.641 -15.042 2.550 1.00 98.38 257 MET A N 1
ATOM 1925 C CA . MET A 1 257 ? -19.484 -14.770 1.384 1.00 98.38 257 MET A CA 1
ATOM 1926 C C . MET A 1 257 ? -19.002 -13.536 0.615 1.00 98.38 257 MET A C 1
ATOM 1928 O O . MET A 1 257 ? -18.904 -13.587 -0.608 1.00 98.38 257 MET A O 1
ATOM 1932 N N . ALA A 1 258 ? -18.642 -12.455 1.312 1.00 98.19 258 ALA A N 1
ATOM 1933 C CA . ALA A 1 258 ? -18.105 -11.243 0.698 1.00 98.19 258 ALA A CA 1
ATOM 1934 C C . ALA A 1 258 ? -16.739 -11.494 0.036 1.00 98.19 258 ALA A C 1
ATOM 1936 O O . ALA A 1 258 ? -16.516 -11.076 -1.100 1.00 98.19 258 ALA A O 1
ATOM 1937 N N . GLY A 1 259 ? -15.847 -12.228 0.710 1.00 98.25 259 GLY A N 1
ATOM 1938 C CA . GLY A 1 259 ? -14.561 -12.643 0.150 1.00 98.25 259 GLY A CA 1
ATOM 1939 C C . GLY A 1 259 ? -14.724 -13.536 -1.082 1.00 98.25 259 GLY A C 1
ATOM 1940 O O . GLY A 1 259 ? -14.087 -13.287 -2.100 1.00 98.25 259 GLY A O 1
ATOM 1941 N N . ALA A 1 260 ? -15.615 -14.531 -1.027 1.00 98.50 260 ALA A N 1
ATOM 1942 C CA . ALA A 1 260 ? -15.920 -15.409 -2.157 1.00 98.50 260 ALA A CA 1
ATOM 1943 C C . ALA A 1 260 ? -16.487 -14.624 -3.346 1.00 98.50 260 ALA A C 1
ATOM 1945 O O . ALA A 1 260 ? -16.023 -14.797 -4.471 1.00 98.50 260 ALA A O 1
ATOM 1946 N N . TRP A 1 261 ? -17.429 -13.712 -3.087 1.00 98.44 261 TRP A N 1
ATOM 1947 C CA . TRP A 1 261 ? -17.991 -12.837 -4.110 1.00 98.44 261 TRP A CA 1
ATOM 1948 C C . TRP A 1 261 ? -16.904 -12.005 -4.791 1.00 98.44 261 TRP A C 1
ATOM 1950 O O . TRP A 1 261 ? -16.805 -12.009 -6.016 1.00 98.44 261 TRP A O 1
ATOM 1960 N N . LEU A 1 262 ? -16.042 -11.340 -4.014 1.00 98.44 262 LEU A N 1
ATOM 1961 C CA . LEU A 1 262 ? -14.962 -10.517 -4.560 1.00 98.44 262 LEU A CA 1
ATOM 1962 C C . LEU A 1 262 ? -13.891 -11.345 -5.286 1.00 98.44 262 LEU A C 1
ATOM 1964 O O . LEU A 1 262 ? -13.319 -10.892 -6.282 1.00 98.44 262 LEU A O 1
ATOM 1968 N N . ALA A 1 263 ? -13.621 -12.566 -4.819 1.00 98.50 263 ALA A N 1
ATOM 1969 C CA . ALA A 1 263 ? -12.676 -13.473 -5.460 1.00 98.50 263 ALA A CA 1
ATOM 1970 C C . ALA A 1 263 ? -13.069 -13.759 -6.916 1.00 98.50 263 ALA A C 1
ATOM 1972 O O . ALA A 1 263 ? -12.183 -13.784 -7.772 1.00 98.50 263 ALA A O 1
ATOM 1973 N N . THR A 1 264 ? -14.372 -13.885 -7.190 1.00 98.12 264 THR A N 1
ATOM 1974 C CA . THR A 1 264 ? -14.934 -14.199 -8.514 1.00 98.12 264 THR A CA 1
ATOM 1975 C C . THR A 1 264 ? -15.569 -13.006 -9.236 1.00 98.12 264 THR A C 1
ATOM 1977 O O . THR A 1 264 ? -16.035 -13.155 -10.364 1.00 98.12 264 THR A O 1
ATOM 1980 N N . LEU A 1 265 ? -15.625 -11.822 -8.618 1.00 98.00 265 LEU A N 1
ATOM 1981 C CA . LEU A 1 265 ? -16.256 -10.643 -9.210 1.00 98.00 265 LEU A CA 1
ATOM 1982 C C . LEU A 1 265 ? -15.484 -10.196 -10.456 1.00 98.00 265 LEU A C 1
ATOM 1984 O O . LEU A 1 265 ? -14.382 -9.658 -10.347 1.00 98.00 265 LEU A O 1
ATOM 1988 N N . HIS A 1 266 ? -16.095 -10.375 -11.629 1.00 96.19 266 HIS A N 1
ATOM 1989 C CA . HIS A 1 266 ? -15.461 -10.154 -12.932 1.00 96.19 266 HIS A CA 1
ATOM 1990 C C . HIS A 1 266 ? -14.728 -8.808 -13.049 1.00 96.19 266 HIS A C 1
ATOM 1992 O O . HIS A 1 266 ? -13.567 -8.794 -13.449 1.00 96.19 266 HIS A O 1
ATOM 1998 N N . MET A 1 267 ? -15.355 -7.695 -12.640 1.00 95.56 267 MET A N 1
ATOM 1999 C CA . MET A 1 267 ? -14.733 -6.364 -12.699 1.00 95.56 267 MET A CA 1
ATOM 2000 C C . MET A 1 267 ? -13.462 -6.297 -11.863 1.00 95.56 267 MET A C 1
ATOM 2002 O O . MET A 1 267 ? -12.431 -5.812 -12.320 1.00 95.56 267 MET A O 1
ATOM 2006 N N . HIS A 1 268 ? -13.520 -6.816 -10.639 1.00 97.19 268 HIS A N 1
ATOM 2007 C CA . HIS A 1 268 ? -12.376 -6.782 -9.747 1.00 97.19 268 HIS A CA 1
ATOM 2008 C C . HIS A 1 268 ? -11.264 -7.703 -10.246 1.00 97.19 268 HIS A C 1
ATOM 2010 O O . HIS A 1 268 ? -10.099 -7.322 -10.187 1.00 97.19 268 HIS A O 1
ATOM 2016 N N . VAL A 1 269 ? -11.595 -8.893 -10.762 1.00 97.69 269 VAL A N 1
ATOM 2017 C CA . VAL A 1 269 ? -10.613 -9.798 -11.381 1.00 97.69 269 VAL A CA 1
ATOM 2018 C C . VAL A 1 269 ? -9.940 -9.116 -12.569 1.00 97.69 269 VAL A C 1
ATOM 2020 O O . VAL A 1 269 ? -8.717 -9.108 -12.627 1.00 97.69 269 VAL A O 1
ATOM 2023 N N . PHE A 1 270 ? -10.706 -8.492 -13.468 1.00 96.06 270 PHE A N 1
ATOM 2024 C CA . PHE A 1 270 ? -10.169 -7.795 -14.636 1.00 96.06 270 PHE A CA 1
ATOM 2025 C C . PHE A 1 270 ? -9.183 -6.689 -14.239 1.00 96.06 270 PHE A C 1
ATOM 2027 O O . PHE A 1 270 ? -8.035 -6.724 -14.669 1.00 96.06 270 PHE A O 1
ATOM 2034 N N . PHE A 1 271 ? -9.574 -5.765 -13.353 1.00 95.75 271 PHE A N 1
ATOM 2035 C CA . PHE A 1 271 ? -8.679 -4.686 -12.913 1.00 95.75 271 PHE A CA 1
ATOM 2036 C C . PHE A 1 271 ? -7.501 -5.178 -12.063 1.00 95.75 271 PHE A C 1
ATOM 2038 O O . PHE A 1 271 ? -6.438 -4.570 -12.089 1.00 95.75 271 PHE A O 1
ATOM 2045 N N . SER A 1 272 ? -7.635 -6.319 -11.379 1.00 97.38 272 SER A N 1
ATOM 2046 C CA . SER A 1 272 ? -6.501 -6.965 -10.697 1.00 97.38 272 SER A CA 1
ATOM 2047 C C . SER A 1 272 ? -5.483 -7.568 -11.667 1.00 97.38 272 SER A C 1
ATOM 2049 O O . SER A 1 272 ? -4.401 -7.947 -11.241 1.00 97.38 272 SER A O 1
ATOM 2051 N N . ARG A 1 273 ? -5.815 -7.687 -12.955 1.00 96.94 273 ARG A N 1
ATOM 2052 C CA . ARG A 1 273 ? -4.929 -8.225 -13.995 1.00 96.94 273 ARG A CA 1
ATOM 2053 C C . ARG A 1 273 ? -4.348 -7.144 -14.904 1.00 96.94 273 ARG A C 1
ATOM 2055 O O . ARG A 1 273 ? -3.696 -7.474 -15.885 1.00 96.94 273 ARG A O 1
ATOM 2062 N N . VAL A 1 274 ? -4.598 -5.875 -14.602 1.00 96.19 274 VAL A N 1
ATOM 2063 C CA . VAL A 1 274 ? -4.107 -4.720 -15.361 1.00 96.19 274 VAL A CA 1
ATOM 2064 C C . VAL A 1 274 ? -3.167 -3.929 -14.457 1.00 96.19 274 VAL A C 1
ATOM 2066 O O . VAL A 1 274 ? -3.443 -3.763 -13.267 1.00 96.19 274 VAL A O 1
ATOM 2069 N N . ALA A 1 275 ? -2.045 -3.453 -14.992 1.00 95.25 275 ALA A N 1
ATOM 2070 C CA . ALA A 1 275 ? -1.034 -2.702 -14.249 1.00 95.25 275 ALA A CA 1
ATOM 2071 C C . ALA A 1 275 ? -1.479 -1.251 -13.969 1.00 95.25 275 ALA A C 1
ATOM 2073 O O . ALA A 1 275 ? -0.829 -0.294 -14.401 1.00 95.25 275 ALA A O 1
ATOM 2074 N N . TYR A 1 276 ? -2.565 -1.082 -13.208 1.00 92.19 276 TYR A N 1
ATOM 2075 C CA . TYR A 1 276 ? -3.042 0.202 -12.692 1.00 92.19 276 TYR A CA 1
ATOM 2076 C C . TYR A 1 276 ? -2.912 0.297 -11.170 1.00 92.19 276 TYR A C 1
ATOM 2078 O O . TYR A 1 276 ? -3.115 -0.670 -10.440 1.00 92.19 276 TYR A O 1
ATOM 2086 N N . ASN A 1 277 ? -2.619 1.500 -10.680 1.00 91.44 277 ASN A N 1
ATOM 2087 C CA . ASN A 1 277 ? -2.428 1.783 -9.257 1.00 91.44 277 ASN A CA 1
ATOM 2088 C C . ASN A 1 277 ? -3.731 1.738 -8.440 1.00 91.44 277 ASN A C 1
ATOM 2090 O O . ASN A 1 277 ? -3.698 1.463 -7.245 1.00 91.44 277 ASN A O 1
ATOM 2094 N N . ASN A 1 278 ? -4.878 1.982 -9.070 1.00 91.31 278 ASN A N 1
ATOM 2095 C CA . ASN A 1 278 ? -6.184 2.073 -8.410 1.00 91.31 278 ASN A CA 1
ATOM 2096 C C . ASN A 1 278 ? -6.673 0.754 -7.779 1.00 91.31 278 ASN A C 1
ATOM 2098 O O . ASN A 1 278 ? -7.520 0.770 -6.891 1.00 91.31 278 ASN A O 1
ATOM 2102 N N . VAL A 1 279 ? -6.141 -0.405 -8.182 1.00 93.62 279 VAL A N 1
ATOM 2103 C CA . VAL A 1 279 ? -6.494 -1.688 -7.544 1.00 93.62 279 VAL A CA 1
ATOM 2104 C C . VAL A 1 279 ? -6.100 -1.729 -6.059 1.00 93.62 279 VAL A C 1
ATOM 2106 O O . VAL A 1 279 ? -6.744 -2.414 -5.264 1.00 93.62 279 VAL A O 1
ATOM 2109 N N . PHE A 1 280 ? -5.081 -0.962 -5.659 1.00 94.38 280 PHE A N 1
ATOM 2110 C CA . PHE A 1 280 ? -4.659 -0.855 -4.262 1.00 94.38 280 PHE A CA 1
ATOM 2111 C C . PHE A 1 280 ? -5.672 -0.092 -3.399 1.00 94.38 280 PHE A C 1
ATOM 2113 O O . PHE A 1 280 ? -5.749 -0.341 -2.194 1.00 94.38 280 PHE A O 1
ATOM 2120 N N . ASP A 1 281 ? -6.485 0.784 -3.997 1.00 93.38 281 ASP A N 1
ATOM 2121 C CA . ASP A 1 281 ? -7.456 1.607 -3.271 1.00 93.38 281 ASP A CA 1
ATOM 2122 C C . ASP A 1 281 ? -8.493 0.733 -2.566 1.00 93.38 281 ASP A C 1
ATOM 2124 O O . ASP A 1 281 ? -8.823 0.972 -1.407 1.00 93.38 281 ASP A O 1
ATOM 2128 N N . GLY A 1 282 ? -8.955 -0.336 -3.227 1.00 91.88 282 GLY A N 1
ATOM 2129 C CA . GLY A 1 282 ? -9.898 -1.289 -2.640 1.00 91.88 282 GLY A CA 1
ATOM 2130 C C . GLY A 1 282 ? -9.344 -1.958 -1.380 1.00 91.88 282 GLY A C 1
ATOM 2131 O O . GLY A 1 282 ? -10.045 -2.064 -0.372 1.00 91.88 282 GLY A O 1
ATOM 2132 N N . PHE A 1 283 ? -8.069 -2.356 -1.406 1.00 95.06 283 PHE A N 1
ATOM 2133 C CA . PHE A 1 283 ? -7.393 -2.946 -0.253 1.00 95.06 283 PHE A CA 1
ATOM 2134 C C . PHE A 1 283 ? -7.304 -1.959 0.916 1.00 95.06 283 PHE A C 1
ATOM 2136 O O . PHE A 1 283 ? -7.756 -2.270 2.022 1.00 95.06 283 PHE A O 1
ATOM 2143 N N . PHE A 1 284 ? -6.748 -0.768 0.675 1.00 93.38 284 PHE A N 1
ATOM 2144 C CA . PHE A 1 284 ? -6.536 0.221 1.731 1.00 93.38 284 PHE A CA 1
ATOM 2145 C C . PHE A 1 284 ? -7.847 0.786 2.275 1.00 93.38 284 PHE A C 1
ATOM 2147 O O . PHE A 1 284 ? -7.954 0.981 3.483 1.00 93.38 284 PHE A O 1
ATOM 2154 N N . LEU A 1 285 ? -8.859 0.991 1.429 1.00 93.06 285 LEU A N 1
ATOM 2155 C CA . LEU A 1 285 ? -10.172 1.478 1.848 1.00 93.06 285 LEU A CA 1
ATOM 2156 C C . LEU A 1 285 ? -10.845 0.502 2.815 1.00 93.06 285 LEU A C 1
ATOM 2158 O O . LEU A 1 285 ? -11.299 0.904 3.885 1.00 93.06 285 LEU A O 1
ATOM 2162 N N . ILE A 1 286 ? -10.890 -0.785 2.467 1.00 93.12 286 ILE A N 1
ATOM 2163 C CA . ILE A 1 286 ? -11.517 -1.798 3.322 1.00 93.12 286 ILE A CA 1
ATOM 2164 C C . ILE A 1 286 ? -10.734 -1.956 4.623 1.00 93.12 286 ILE A C 1
ATOM 2166 O O . ILE A 1 286 ? -11.338 -2.057 5.689 1.00 93.12 286 ILE A O 1
ATOM 2170 N N . LEU A 1 287 ? -9.400 -1.935 4.551 1.00 90.94 287 LEU A N 1
ATOM 2171 C CA . LEU A 1 287 ? -8.551 -1.990 5.735 1.00 90.94 287 LEU A CA 1
ATOM 2172 C C . LEU A 1 287 ? -8.793 -0.783 6.650 1.00 90.94 287 LEU A C 1
ATOM 2174 O O . LEU A 1 287 ? -8.939 -0.966 7.855 1.00 90.94 287 LEU A O 1
ATOM 2178 N N . ALA A 1 288 ? -8.889 0.424 6.090 1.00 88.62 288 ALA A N 1
ATOM 2179 C CA . ALA A 1 288 ? -9.165 1.647 6.835 1.00 88.62 288 ALA A CA 1
ATOM 2180 C C . ALA A 1 288 ? -10.543 1.605 7.505 1.00 88.62 288 ALA A C 1
ATOM 2182 O O . ALA A 1 288 ? -10.642 1.895 8.692 1.00 88.62 288 ALA A O 1
ATOM 2183 N N . ILE A 1 289 ? -11.591 1.183 6.787 1.00 88.25 289 ILE A N 1
ATOM 2184 C CA . ILE A 1 289 ? -12.943 1.030 7.349 1.00 88.25 289 ILE A CA 1
ATOM 2185 C C . ILE A 1 289 ? -12.950 -0.016 8.467 1.00 88.25 289 ILE A C 1
ATOM 2187 O O . ILE A 1 289 ? -13.527 0.215 9.527 1.00 88.25 289 ILE A O 1
ATOM 2191 N N . ALA A 1 290 ? -12.303 -1.162 8.251 1.00 87.69 290 ALA A N 1
ATOM 2192 C CA . ALA A 1 290 ? -12.244 -2.226 9.242 1.00 87.69 290 ALA A CA 1
ATOM 2193 C C . ALA A 1 290 ? -11.461 -1.795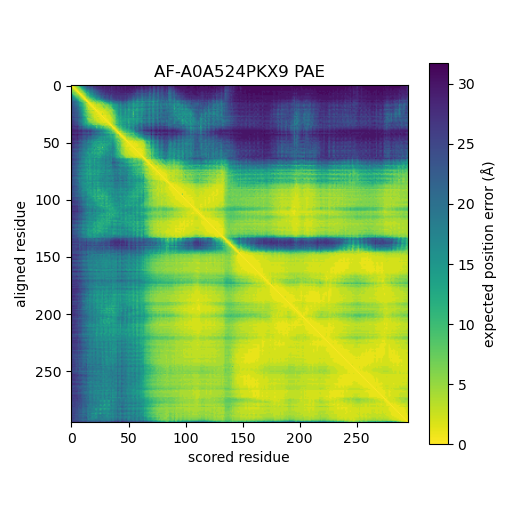 10.492 1.00 87.69 290 ALA A C 1
ATOM 2195 O O . ALA A 1 290 ? -11.910 -2.040 11.606 1.00 87.69 290 ALA A O 1
ATOM 2196 N N . LEU A 1 291 ? -10.326 -1.112 10.332 1.00 84.31 291 LEU A N 1
ATOM 2197 C CA . LEU A 1 291 ? -9.570 -0.559 11.456 1.00 84.31 291 LEU A CA 1
ATOM 2198 C C . LEU A 1 291 ? -10.368 0.517 12.197 1.00 84.31 291 LEU A C 1
ATOM 2200 O O . LEU A 1 291 ? -10.442 0.458 13.417 1.00 84.31 291 LEU A O 1
ATOM 2204 N N . LEU A 1 292 ? -11.031 1.425 11.475 1.00 82.69 292 LEU A N 1
ATOM 2205 C CA . LEU A 1 292 ? -11.876 2.464 12.065 1.00 82.69 292 LEU A CA 1
ATOM 2206 C C . LEU A 1 292 ? -13.032 1.873 12.878 1.00 82.69 292 LEU A C 1
ATOM 2208 O O . LEU A 1 292 ? -13.352 2.370 13.950 1.00 82.69 292 LEU A O 1
ATOM 2212 N N . TYR A 1 293 ? -13.660 0.807 12.379 1.00 82.38 293 TYR A N 1
ATOM 2213 C CA . TYR A 1 293 ? -14.718 0.118 13.112 1.00 82.38 293 TYR A CA 1
ATOM 2214 C C . TYR A 1 293 ? -14.183 -0.651 14.328 1.00 82.38 293 TYR A C 1
ATOM 2216 O O . TYR A 1 293 ? -14.894 -0.820 15.316 1.00 82.38 293 TYR A O 1
ATOM 2224 N N . ARG A 1 294 ? -12.940 -1.142 14.263 1.00 77.25 294 ARG A N 1
ATOM 2225 C CA . ARG A 1 294 ? -12.311 -1.872 15.368 1.00 77.25 294 ARG A CA 1
ATOM 2226 C C . ARG A 1 294 ? -12.001 -0.974 16.572 1.00 77.25 294 ARG A C 1
ATOM 2228 O O . ARG A 1 294 ? -12.043 -1.497 17.685 1.00 77.25 294 ARG A O 1
ATOM 2235 N N . GLY A 1 295 ? -11.699 0.308 16.339 1.00 65.19 295 GLY A N 1
ATOM 2236 C CA . GLY A 1 295 ? -11.192 1.252 17.343 1.00 65.19 295 GLY A CA 1
ATOM 2237 C C . GLY A 1 295 ? -9.679 1.385 17.279 1.00 65.19 295 GLY A C 1
ATOM 2238 O O . GLY A 1 29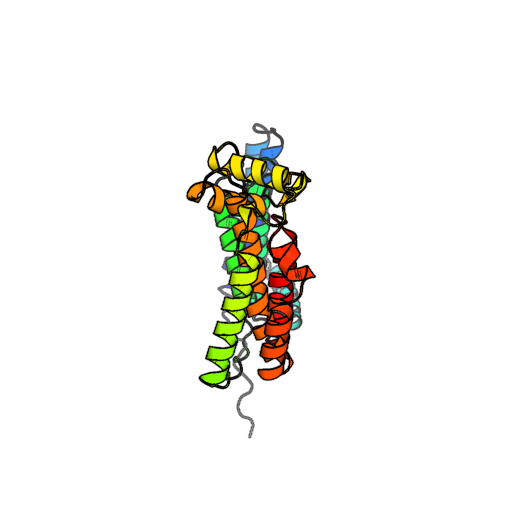5 ? -8.985 0.511 17.845 1.00 65.19 295 GLY A O 1
#

Nearest PDB structures (foldseek):
  7xq1-assembly1_A  TM=1.831E-01  e=2.172E+00  Homo sapiens
  4oaa-assembly1_B  TM=1.266E-01  e=9.221E-01  Escherichia coli str. K-12 substr. DH10B
  4zow-assembly1_A  TM=1.780E-01  e=3.059E+00  Escherichia coli K-12
  6vrz-assembly1_A  TM=1.819E-01  e=4.129E+00  Escherichia coli
  6euq-assembly1_A  TM=1.756E-01  e=5.816E+00  Escherichia coli K-12

Sequence (295 aa):
MQTQHGDLLAETPQRLPVLLSAFAAGILLAISLDLDQQGLASTLSRASGALAAVYLAVILLSLLSRSISNRLTGVLHRLSSWLGISLTGTWVLFSGIGCTATGSLAAGGGPRVLNQLSLPLWILGVVLVVLGLRSIEPTSRETSASSTQILALILIISLGWYLRTVDLETMPYVLSGDEGSAGLVGWEFVEGTRDNLLGLGWFSFPALYFWLLSLGQSIFGRSVYAIRLFSAIAGTLTIAATYWGGKLLFNRNVGLMAGAWLATLHMHVFFSRVAYNNVFDGFFLILAIALLYRG

Radius of gyration: 24.39 Å; Cα contacts (8 Å, |Δi|>4): 384; chains: 1; bounding box: 46×59×78 Å

Foldseek 3Di:
DDDDPDDPPPPPPVCLLVLLLLLLVLQLLLVLLLVVVPVPVVVSVVVNVVSVVVSVVVSVCCVVDPPNVVVVLVVLVVVCVVLQFDSVLSSLQSSLVSLLSSLLSQQDADLGGNHPCSVVSNVSSVVSNVSSSDHPDDFDDDDDDDPVLVVLLVVLLVLLLCLQQPPLQPPVPDQDPVLVQLLVLLVCVVVVVGDRQSHAGPPRHRSVLSVCLVVLCNPVNSTSSSLLVVLSVLLSLLLVLQLLLLCQVPRNVSSSVRSNCSSPVPVSSRRSSHNDPCSNVSNVVSNVNSVVSSD

Secondary structure (DSSP, 8-state):
-------S----TTSHHHHHHHHHHHHHHHHHHHGGGGS-HHHHHHHHHHHHHHHHHHHHHHHH-HHHHHHHHHHHHHHHHHHT--HHHHHHHHHHHHHHHHHHHHH-SSSS-S-TTHHHHHHHHHHHHHHHT--SSPPP-PPPPPHHHHHHHHHHHHHHHHHHHTTTTTSSS---HHHHHHHHHHHHHHTTS---SSSB-GGG-BHHHHHHHHHHHHHH-S-HHHHHHHHHHHHHHHHHHHHHHHHHHT-HHHHHHHHHHHHH-HHHHHHHTS--TTHHHHHHHHHHHHHHHH-

Solvent-accessible surface area (backbone atoms only — not comparable to full-atom values): 15124 Å² total; per-residue (Å²): 137,90,82,84,94,78,86,84,84,76,76,65,84,79,56,58,66,63,53,55,49,51,30,50,50,27,46,50,53,19,51,55,41,46,60,62,73,73,73,49,72,85,60,42,69,60,49,51,52,47,51,53,48,51,46,52,46,51,51,50,47,45,71,71,29,66,68,58,41,52,52,53,50,56,49,48,51,52,48,13,65,72,69,62,27,47,65,68,22,45,50,36,25,50,34,7,52,25,21,31,53,18,11,44,40,22,16,36,68,43,48,51,49,73,35,86,60,11,61,60,30,30,53,50,7,54,52,27,33,58,60,13,66,54,48,86,70,80,77,75,83,77,76,84,80,53,72,68,57,53,51,51,49,51,52,38,47,51,51,21,38,46,73,23,51,64,60,35,59,60,39,62,76,74,79,48,74,64,37,52,48,43,44,53,54,5,44,30,45,67,73,61,74,25,74,26,52,73,10,43,44,73,95,70,37,64,18,47,59,28,51,55,28,18,58,29,28,72,74,62,36,100,41,60,39,17,37,18,48,60,16,18,50,32,40,31,50,25,27,57,30,39,22,50,30,29,29,70,78,69,34,62,65,54,2,51,52,50,17,45,48,50,34,68,31,62,70,55,36,52,50,8,29,34,49,49,74,68,40,46,51,60,25,52,50,38,43,48,53,36,48,63,73,70,100